Protein AF-A0A813IKK3-F1 (afdb_monomer_lite)

Radius of gyration: 40.24 Å; chains: 1; bounding box: 94×86×108 Å

Foldseek 3Di:
DDDDDDDDDDDDDDDDDDDDDDDDDDDDDDDDDDDDDDDDDDDVVVVVVVVVVVVVVVVVVVVVVVLVCVVPPPCPVVVVVCVVVVVPDDPPPPPDRCPCVVVLVVVLVVLVVLLVVLVVCVPCVPPPPDPPVSVPPDPVVVVVSVVVNVVSVVVNVVSVVVVVVVVVVVVVVVVVVVVVVVVVVVVVVVVVVVVVVVVVVVVVVVVVVVVVVVVVVCCVVVVPPCPDPPPPPQDVVNVVVVVVVCCVVPVVVVVVVVVVVVVVVVVVVVVVVVVCPDDDDDDDDDDDPDDCDPVNLVVQLVVLQVVLVVDPDVVSSVVSNVVSVCSVVVD

Structure (mmCIF, N/CA/C/O backbone):
data_AF-A0A813IKK3-F1
#
_entry.id   AF-A0A813IKK3-F1
#
loop_
_atom_site.group_PDB
_atom_site.id
_atom_site.type_symbol
_atom_site.label_atom_id
_atom_site.label_alt_id
_atom_site.label_comp_id
_atom_site.label_asym_id
_atom_site.label_entity_id
_atom_site.label_seq_id
_atom_site.pdbx_PDB_ins_code
_atom_site.Cartn_x
_atom_site.Cartn_y
_atom_site.Cartn_z
_atom_site.occupancy
_atom_site.B_iso_or_equiv
_atom_site.auth_seq_id
_atom_site.auth_comp_id
_atom_site.auth_asym_id
_atom_site.auth_atom_id
_atom_site.pdbx_PDB_model_num
ATOM 1 N N . PRO A 1 1 ? 43.010 -41.503 -35.201 1.00 47.12 1 PRO A N 1
ATOM 2 C CA . PRO A 1 1 ? 43.475 -41.445 -33.790 1.00 47.12 1 PRO A CA 1
ATOM 3 C C . PRO A 1 1 ? 43.172 -40.064 -33.168 1.00 47.12 1 PRO A C 1
ATOM 5 O O . PRO A 1 1 ? 43.810 -39.102 -33.561 1.00 47.12 1 PRO A O 1
ATOM 8 N N . ALA A 1 2 ? 42.193 -39.819 -32.293 1.00 44.66 2 ALA A N 1
ATOM 9 C CA . ALA A 1 2 ? 41.196 -40.601 -31.555 1.00 44.66 2 ALA A CA 1
ATOM 10 C C . ALA A 1 2 ? 39.936 -39.695 -31.398 1.00 44.66 2 ALA A C 1
ATOM 12 O O . ALA A 1 2 ? 40.086 -38.493 -31.216 1.00 44.66 2 ALA A O 1
ATOM 13 N N . LYS A 1 3 ? 38.734 -40.172 -31.772 1.00 47.41 3 LYS A N 1
ATOM 14 C CA . LYS A 1 3 ? 37.574 -40.522 -30.901 1.00 47.41 3 LYS A CA 1
ATOM 15 C C . LYS A 1 3 ? 37.150 -39.399 -29.928 1.00 47.41 3 LYS A C 1
ATOM 17 O O . LYS A 1 3 ? 37.892 -39.110 -29.006 1.00 47.41 3 LYS A O 1
ATOM 22 N N . ALA A 1 4 ? 36.051 -38.663 -30.127 1.00 51.09 4 ALA A N 1
ATOM 23 C CA . ALA A 1 4 ? 34.619 -39.029 -30.191 1.00 51.09 4 ALA A CA 1
ATOM 24 C C . ALA A 1 4 ? 33.998 -39.466 -28.844 1.00 51.09 4 ALA A C 1
ATOM 26 O O . ALA A 1 4 ? 34.197 -40.598 -28.417 1.00 51.09 4 ALA A O 1
ATOM 27 N N . ALA A 1 5 ? 33.191 -38.572 -28.258 1.00 50.00 5 ALA A N 1
ATOM 28 C CA . ALA A 1 5 ? 32.002 -38.807 -27.423 1.00 50.00 5 ALA A CA 1
ATOM 29 C C . ALA A 1 5 ? 31.292 -37.435 -27.290 1.00 50.00 5 ALA A C 1
ATOM 31 O O . ALA A 1 5 ? 31.966 -36.445 -27.043 1.00 50.00 5 ALA A O 1
ATOM 32 N N . GLY A 1 6 ? 29.997 -37.218 -27.512 1.00 43.94 6 GLY A N 1
ATOM 33 C CA . GLY A 1 6 ? 28.871 -38.131 -27.645 1.00 43.94 6 GLY A CA 1
ATOM 34 C C . GLY A 1 6 ? 27.871 -37.895 -26.509 1.00 43.94 6 GLY A C 1
ATOM 35 O O . GLY A 1 6 ? 28.093 -38.395 -25.417 1.00 43.94 6 GLY A O 1
ATOM 36 N N . GLY A 1 7 ? 26.758 -37.209 -26.801 1.00 40.03 7 GLY A N 1
ATOM 37 C CA . GLY A 1 7 ? 25.457 -37.502 -26.181 1.00 40.03 7 GLY A CA 1
ATOM 38 C C . GLY A 1 7 ? 24.893 -36.521 -25.144 1.00 40.03 7 GLY A C 1
ATOM 39 O O . GLY A 1 7 ? 25.397 -36.436 -24.033 1.00 40.03 7 GLY A O 1
ATOM 40 N N . ALA A 1 8 ? 23.782 -35.871 -25.526 1.00 44.25 8 ALA A N 1
ATOM 41 C CA . ALA A 1 8 ? 22.509 -35.672 -24.797 1.00 44.25 8 ALA A CA 1
ATOM 42 C C . ALA A 1 8 ? 21.920 -34.307 -25.230 1.00 44.25 8 ALA A C 1
ATOM 44 O O . ALA A 1 8 ? 22.500 -33.270 -24.954 1.00 44.25 8 ALA A O 1
ATOM 45 N N . GLY A 1 9 ? 20.831 -34.186 -25.993 1.00 44.66 9 GLY A N 1
ATOM 46 C CA . GLY A 1 9 ? 19.643 -35.035 -26.045 1.00 44.66 9 GLY A CA 1
ATOM 47 C C . GLY A 1 9 ? 18.566 -34.525 -25.081 1.00 44.66 9 GLY A C 1
ATOM 48 O O . GLY A 1 9 ? 18.107 -35.289 -24.245 1.00 44.66 9 GLY A O 1
ATOM 49 N N . GLY A 1 10 ? 18.202 -33.239 -25.157 1.00 39.72 10 GLY A N 1
ATOM 50 C CA . GLY A 1 10 ? 17.133 -32.630 -24.356 1.00 39.72 10 GLY A CA 1
ATOM 51 C C . GLY A 1 10 ? 16.020 -32.099 -25.251 1.00 39.72 10 GLY A C 1
ATOM 52 O O . GLY A 1 10 ? 16.073 -30.961 -25.708 1.00 39.72 10 GLY A O 1
ATOM 53 N N . GLY A 1 11 ? 15.043 -32.955 -25.543 1.00 40.72 11 GLY A N 1
ATOM 54 C CA . GLY A 1 11 ? 13.821 -32.590 -26.244 1.00 40.72 11 GLY A CA 1
ATOM 55 C C . GLY A 1 11 ? 12.754 -32.026 -25.304 1.00 40.72 11 GLY A C 1
ATOM 56 O O . GLY A 1 11 ? 12.675 -32.396 -24.138 1.00 40.72 11 GLY A O 1
ATOM 57 N N . GLY A 1 12 ? 11.879 -31.197 -25.875 1.00 40.09 12 GLY A N 1
ATOM 58 C CA . GLY A 1 12 ? 10.502 -31.043 -25.414 1.00 40.09 12 GLY A CA 1
ATOM 59 C C . GLY A 1 12 ? 10.228 -29.885 -24.457 1.00 40.09 12 GLY A C 1
ATOM 60 O O . GLY A 1 12 ? 10.367 -30.019 -23.248 1.00 40.09 12 GLY A O 1
ATOM 61 N N . ARG A 1 13 ? 9.649 -28.805 -24.993 1.00 40.44 13 ARG A N 1
ATOM 62 C CA . ARG A 1 13 ? 8.226 -28.474 -24.773 1.00 40.44 13 ARG A CA 1
ATOM 63 C C . ARG A 1 13 ? 7.875 -27.167 -25.483 1.00 40.44 13 ARG A C 1
ATOM 65 O O . ARG A 1 13 ? 8.151 -26.078 -24.995 1.00 40.44 13 ARG A O 1
ATOM 72 N N . ALA A 1 14 ? 7.217 -27.300 -26.631 1.00 42.25 14 ALA A N 1
ATOM 73 C CA . ALA A 1 14 ? 6.389 -26.242 -27.185 1.00 42.25 14 ALA A CA 1
ATOM 74 C C . ALA A 1 14 ? 5.216 -26.006 -26.220 1.00 42.25 14 ALA A C 1
ATOM 76 O O . ALA A 1 14 ? 4.400 -26.902 -25.999 1.00 42.25 14 ALA A O 1
ATOM 77 N N . ARG A 1 15 ? 5.160 -24.823 -25.604 1.00 41.41 15 ARG A N 1
ATOM 78 C CA . ARG A 1 15 ? 3.978 -24.350 -24.882 1.00 41.41 15 ARG A CA 1
ATOM 79 C C . ARG A 1 15 ? 3.152 -23.542 -25.877 1.00 41.41 15 ARG A C 1
ATOM 81 O O . ARG A 1 15 ? 3.554 -22.454 -26.277 1.00 41.41 15 ARG A O 1
ATOM 88 N N . ALA A 1 16 ? 2.042 -24.129 -26.313 1.00 39.91 16 ALA A N 1
ATOM 89 C CA . ALA A 1 16 ? 1.007 -23.438 -27.058 1.00 39.91 16 ALA A CA 1
ATOM 90 C C . ALA A 1 16 ? 0.444 -22.305 -26.187 1.00 39.91 16 ALA A C 1
ATOM 92 O O . ALA A 1 16 ? 0.020 -22.539 -25.056 1.00 39.91 16 ALA A O 1
ATOM 93 N N . LEU A 1 17 ? 0.495 -21.082 -26.709 1.00 41.69 17 LEU A N 1
ATOM 94 C CA . LEU A 1 17 ? -0.220 -19.930 -26.180 1.00 41.69 17 LEU A CA 1
ATOM 95 C C . LEU A 1 17 ? -1.641 -20.000 -26.740 1.00 41.69 17 LEU A C 1
ATOM 97 O O . LEU A 1 17 ? -1.866 -19.661 -27.899 1.00 41.69 17 LEU A O 1
ATOM 101 N N . THR A 1 18 ? -2.582 -20.493 -25.941 1.00 49.06 18 THR A N 1
ATOM 102 C CA . THR A 1 18 ? -4.007 -20.288 -26.192 1.00 49.06 18 THR A CA 1
ATOM 103 C C . THR A 1 18 ? -4.398 -18.940 -25.607 1.00 49.06 18 THR A C 1
ATOM 105 O O . THR A 1 18 ? -4.274 -18.690 -24.410 1.00 49.06 18 THR A O 1
ATOM 108 N N . SER A 1 19 ? -4.801 -18.058 -26.509 1.00 45.03 19 SER A N 1
ATOM 109 C CA . SER A 1 19 ? -5.524 -16.824 -26.259 1.00 45.03 19 SER A CA 1
ATOM 110 C C . SER A 1 19 ? -6.906 -17.146 -25.692 1.00 45.03 19 SER A C 1
ATOM 112 O O . SER A 1 19 ? -7.730 -17.675 -26.433 1.00 45.03 19 SER A O 1
ATOM 114 N N . ASP A 1 20 ? -7.164 -16.791 -24.435 1.00 39.38 20 ASP A N 1
ATOM 115 C CA . ASP A 1 20 ? -8.528 -16.718 -23.914 1.00 39.38 20 ASP A CA 1
ATOM 116 C C . ASP A 1 20 ? -8.900 -15.257 -23.656 1.00 39.38 20 ASP A C 1
ATOM 118 O O . ASP A 1 20 ? -8.417 -14.578 -22.749 1.00 39.38 20 ASP A O 1
ATOM 122 N N . THR A 1 21 ? -9.754 -14.794 -24.561 1.00 43.47 21 THR A N 1
ATOM 123 C CA . THR A 1 21 ? -10.667 -13.662 -24.470 1.00 43.47 21 THR A CA 1
ATOM 124 C C . THR A 1 21 ? -11.488 -13.736 -23.185 1.00 43.47 21 THR A C 1
ATOM 126 O O . THR A 1 21 ? -12.246 -14.686 -22.997 1.00 43.47 21 THR A O 1
ATOM 129 N N . PHE A 1 22 ? -11.378 -12.727 -22.319 1.00 40.81 22 PHE A N 1
ATOM 130 C CA . PHE A 1 22 ? -12.318 -12.550 -21.216 1.00 40.81 22 PHE A CA 1
ATOM 131 C C . PHE A 1 22 ? -13.429 -11.609 -21.670 1.00 40.81 22 PHE A C 1
ATOM 133 O O . PHE A 1 22 ? -13.232 -10.399 -21.799 1.00 40.81 22 PHE A O 1
ATOM 140 N N . ASP A 1 23 ? -14.571 -12.217 -21.973 1.00 38.56 23 ASP A N 1
ATOM 141 C CA . ASP A 1 23 ? -15.792 -11.539 -22.369 1.00 38.56 23 ASP A CA 1
ATOM 142 C C . ASP A 1 23 ? -16.495 -10.900 -21.170 1.00 38.56 23 ASP A C 1
ATOM 144 O O . ASP A 1 23 ? -16.561 -11.430 -20.058 1.00 38.56 23 ASP A O 1
ATOM 148 N N . SER A 1 24 ? -17.034 -9.725 -21.460 1.00 43.25 24 SER A N 1
ATOM 149 C CA . SER A 1 24 ? -17.835 -8.872 -20.601 1.00 43.25 24 SER A CA 1
ATOM 150 C C . SER A 1 24 ? -19.242 -9.450 -20.444 1.00 43.25 24 SER A C 1
ATOM 152 O O . SER A 1 24 ? -19.951 -9.638 -21.430 1.00 43.25 24 SER A O 1
ATOM 154 N N . ALA A 1 25 ? -19.687 -9.678 -19.208 1.00 40.59 25 ALA A N 1
ATOM 155 C CA . ALA A 1 25 ? -21.093 -9.940 -18.916 1.00 40.59 25 ALA A CA 1
ATOM 156 C C . ALA A 1 25 ? -21.524 -9.162 -17.669 1.00 40.59 25 ALA A C 1
ATOM 158 O O . ALA A 1 25 ? -21.430 -9.623 -16.532 1.00 40.59 25 ALA A O 1
ATOM 159 N N . ALA A 1 26 ? -22.016 -7.949 -17.916 1.00 43.94 26 ALA A N 1
ATOM 160 C CA . ALA A 1 26 ? -22.856 -7.215 -16.989 1.00 43.94 26 ALA A CA 1
ATOM 161 C C . ALA A 1 26 ? -24.184 -7.969 -16.824 1.00 43.94 26 ALA A C 1
ATOM 163 O O . ALA A 1 26 ? -24.929 -8.133 -17.789 1.00 43.94 26 ALA A O 1
ATOM 164 N N . SER A 1 27 ? -24.494 -8.402 -15.603 1.00 38.72 27 SER A N 1
ATOM 165 C CA . SER A 1 27 ? -25.805 -8.954 -15.267 1.00 38.72 27 SER A CA 1
ATOM 166 C C . SER A 1 27 ? -26.424 -8.114 -14.156 1.00 38.72 27 SER A C 1
ATOM 168 O O . SER A 1 27 ? -26.070 -8.217 -12.983 1.00 38.72 27 SER A O 1
ATOM 170 N N . SER A 1 28 ? -27.314 -7.213 -14.575 1.00 40.09 28 SER A N 1
ATOM 171 C CA . SER A 1 28 ? -28.212 -6.462 -13.702 1.00 40.09 28 SER A CA 1
ATOM 172 C C . SER A 1 28 ? -29.324 -7.389 -13.224 1.00 40.09 28 SER A C 1
ATOM 174 O O . SER A 1 28 ? -30.125 -7.853 -14.031 1.00 40.09 28 SER A O 1
ATOM 176 N N . ALA A 1 29 ? -29.401 -7.622 -11.916 1.00 39.94 29 ALA A N 1
ATOM 177 C CA . ALA A 1 29 ? -30.558 -8.236 -11.278 1.00 39.94 29 ALA A CA 1
ATOM 178 C C . ALA A 1 29 ? -31.293 -7.173 -10.451 1.00 39.94 29 ALA A C 1
ATOM 180 O O . ALA A 1 29 ? -30.897 -6.824 -9.340 1.00 39.94 29 ALA A O 1
ATOM 181 N N . THR A 1 30 ? -32.369 -6.643 -11.024 1.00 39.19 30 THR A N 1
ATOM 182 C CA . THR A 1 30 ? -33.394 -5.853 -10.343 1.00 39.19 30 THR A CA 1
ATOM 183 C C . THR A 1 30 ? -34.284 -6.791 -9.530 1.00 39.19 30 THR A C 1
ATOM 185 O O . THR A 1 30 ? -35.144 -7.483 -10.071 1.00 39.19 30 THR A O 1
ATOM 188 N N . VAL A 1 31 ? -34.093 -6.823 -8.211 1.00 41.62 31 VAL A N 1
ATOM 189 C CA . VAL A 1 31 ? -35.014 -7.510 -7.296 1.00 41.62 31 VAL A CA 1
ATOM 190 C C . VAL A 1 31 ? -36.103 -6.527 -6.872 1.00 41.62 31 VAL A C 1
ATOM 192 O O . VAL A 1 31 ? -35.877 -5.603 -6.095 1.00 41.62 31 VAL A O 1
ATOM 195 N N . SER A 1 32 ? -37.289 -6.736 -7.439 1.00 40.31 32 SER A N 1
ATOM 196 C CA . SER A 1 32 ? -38.550 -6.118 -7.039 1.00 40.31 32 SER A CA 1
ATOM 197 C C . SER A 1 32 ? -39.090 -6.836 -5.800 1.00 40.31 32 SER A C 1
ATOM 199 O O . SER A 1 32 ? -39.363 -8.033 -5.855 1.00 40.31 32 SER A O 1
ATOM 201 N N . CYS A 1 33 ? -39.249 -6.115 -4.689 1.00 35.00 33 CYS A N 1
ATOM 202 C CA . CYS A 1 33 ? -39.941 -6.606 -3.498 1.00 35.00 33 CYS A CA 1
ATOM 203 C C . CYS A 1 33 ? -41.197 -5.764 -3.273 1.00 35.00 33 CYS A C 1
ATOM 205 O O . CYS A 1 33 ? -41.125 -4.586 -2.923 1.00 35.00 33 CYS A O 1
ATOM 207 N N . GLY A 1 34 ? -42.347 -6.393 -3.517 1.00 33.72 34 GLY A N 1
ATOM 208 C CA . GLY A 1 34 ? -43.673 -5.825 -3.333 1.00 33.72 34 GLY A CA 1
ATOM 209 C C . GLY A 1 34 ? -44.013 -5.556 -1.867 1.00 33.72 34 GLY A C 1
ATOM 210 O O . GLY A 1 34 ? -43.722 -6.348 -0.971 1.00 33.72 34 GLY A O 1
ATOM 211 N N . LEU A 1 35 ? -44.675 -4.421 -1.655 1.00 39.22 35 LEU A N 1
ATOM 212 C CA . LEU A 1 35 ? -45.278 -3.990 -0.400 1.00 39.22 35 LEU A CA 1
ATOM 213 C C . LEU A 1 35 ? -46.614 -4.717 -0.191 1.00 39.22 35 LEU A C 1
ATOM 215 O O . LEU A 1 35 ? -47.621 -4.354 -0.793 1.00 39.22 35 LEU A O 1
ATOM 219 N N . GLY A 1 36 ? -46.630 -5.721 0.685 1.00 34.50 36 GLY A N 1
ATOM 220 C CA . GLY A 1 36 ? -47.852 -6.324 1.222 1.00 34.50 36 GLY A CA 1
ATOM 221 C C . GLY A 1 36 ? -48.062 -5.896 2.672 1.00 34.50 36 GLY A C 1
ATOM 222 O O . GLY A 1 36 ? -47.334 -6.335 3.556 1.00 34.50 36 GLY A O 1
ATOM 223 N N . HIS A 1 37 ? -49.041 -5.020 2.908 1.00 39.53 37 HIS A N 1
ATOM 224 C CA . HIS A 1 37 ? -49.479 -4.588 4.236 1.00 39.53 37 HIS A CA 1
ATOM 225 C C . HIS A 1 37 ? -50.271 -5.702 4.937 1.00 39.53 37 HIS A C 1
ATOM 227 O O . HIS A 1 37 ? -51.344 -6.083 4.477 1.00 39.53 37 HIS A O 1
ATOM 233 N N . GLY A 1 38 ? -49.773 -6.167 6.082 1.00 35.09 38 GLY A N 1
ATOM 234 C CA . GLY A 1 38 ? -50.493 -7.022 7.024 1.00 35.09 38 GLY A CA 1
ATOM 235 C C . GLY A 1 38 ? -50.158 -6.587 8.445 1.00 35.09 38 GLY A C 1
ATOM 236 O O . GLY A 1 38 ? -49.124 -6.961 8.989 1.00 35.09 38 GLY A O 1
ATOM 237 N N . ALA A 1 39 ? -50.999 -5.722 9.008 1.00 49.06 39 ALA A N 1
ATOM 238 C CA . ALA A 1 39 ? -50.844 -5.168 10.342 1.00 49.06 39 ALA A CA 1
ATOM 239 C C . ALA A 1 39 ? -51.302 -6.172 11.410 1.00 49.06 39 ALA A C 1
ATOM 241 O O . ALA A 1 39 ? -52.496 -6.382 11.599 1.00 49.06 39 ALA A O 1
ATOM 242 N N . THR A 1 40 ? -50.343 -6.723 12.151 1.00 42.75 40 THR A N 1
ATOM 243 C CA . THR A 1 40 ? -50.553 -7.314 13.479 1.00 42.75 40 THR A CA 1
ATOM 244 C C . THR A 1 40 ? -49.324 -7.018 14.340 1.00 42.75 40 THR A C 1
ATOM 246 O O . THR A 1 40 ? -48.261 -7.593 14.135 1.00 42.75 40 THR A O 1
ATOM 249 N N . GLN A 1 41 ? -49.473 -6.101 15.296 1.00 47.75 41 GLN A N 1
ATOM 250 C CA . GLN A 1 41 ? -48.644 -5.991 16.504 1.00 47.75 41 GLN A CA 1
ATOM 251 C C . GLN A 1 41 ? -49.541 -6.382 17.688 1.00 47.75 41 GLN A C 1
ATOM 253 O O . GLN A 1 41 ? -50.720 -6.016 17.656 1.00 47.75 41 GLN A O 1
ATOM 258 N N . PRO A 1 42 ? -49.042 -7.124 18.702 1.00 51.31 42 PRO A N 1
ATOM 259 C CA . PRO A 1 42 ? -47.946 -6.635 19.551 1.00 51.31 42 PRO A CA 1
ATOM 260 C C . PRO A 1 42 ? -46.967 -7.714 20.087 1.00 51.31 42 PRO A C 1
ATOM 262 O O . PRO A 1 42 ? -47.350 -8.575 20.873 1.00 51.31 42 PRO A O 1
ATOM 265 N N . SER A 1 43 ? -45.669 -7.604 19.767 1.00 49.53 43 SER A N 1
ATOM 266 C CA . SER A 1 43 ? -44.567 -8.274 20.508 1.00 49.53 43 SER A CA 1
ATOM 267 C C . SER A 1 43 ? -43.204 -7.564 20.384 1.00 49.53 43 SER A C 1
ATOM 269 O O . SER A 1 43 ? -42.149 -8.168 20.582 1.00 49.53 43 SER A O 1
ATOM 271 N N . SER A 1 44 ? -43.195 -6.255 20.100 1.00 57.94 44 SER A N 1
ATOM 272 C CA . SER A 1 44 ? -41.994 -5.536 19.632 1.00 57.94 44 SER A CA 1
ATOM 273 C C . SER A 1 44 ? -40.797 -5.532 20.596 1.00 57.94 44 SER A C 1
ATOM 275 O O . SER A 1 44 ? -39.660 -5.434 20.146 1.00 57.94 44 SER A O 1
ATOM 277 N N . ALA A 1 45 ? -41.005 -5.680 21.907 1.00 52.19 45 ALA A N 1
ATOM 278 C CA . ALA A 1 45 ? -39.908 -5.660 22.877 1.00 52.19 45 ALA A CA 1
ATOM 279 C C . ALA A 1 45 ? -39.138 -6.992 22.959 1.00 52.19 45 ALA A C 1
ATOM 281 O O . ALA A 1 45 ? -37.932 -6.996 23.217 1.00 52.19 45 ALA A O 1
ATOM 282 N N . VAL A 1 46 ? -39.814 -8.123 22.739 1.00 57.06 46 VAL A N 1
ATOM 283 C CA . VAL A 1 46 ? -39.177 -9.452 22.759 1.00 57.06 46 VAL A CA 1
ATOM 284 C C . VAL A 1 46 ? -38.440 -9.693 21.444 1.00 57.06 46 VAL A C 1
ATOM 286 O O . VAL A 1 46 ? -37.312 -10.189 21.451 1.00 57.06 46 VAL A O 1
ATOM 289 N N . ASP A 1 47 ? -39.020 -9.239 20.334 1.00 60.31 47 ASP A N 1
ATOM 290 C CA . ASP A 1 47 ? -38.404 -9.346 19.011 1.00 60.31 47 ASP A CA 1
ATOM 291 C C . ASP A 1 47 ? -37.195 -8.415 18.854 1.00 60.31 47 ASP A C 1
ATOM 293 O O . ASP A 1 47 ? -36.196 -8.808 18.254 1.00 60.31 47 ASP A O 1
ATOM 297 N N . ALA A 1 48 ? -37.213 -7.229 19.477 1.00 65.56 48 ALA A N 1
ATOM 298 C CA . ALA A 1 48 ? -36.050 -6.339 19.512 1.00 65.56 48 ALA A CA 1
ATOM 299 C C . ALA A 1 48 ? -34.860 -6.961 20.265 1.00 65.56 48 ALA A C 1
ATOM 301 O O . ALA A 1 48 ? -33.726 -6.907 19.787 1.00 65.56 48 ALA A O 1
ATOM 302 N N . LYS A 1 49 ? -35.109 -7.613 21.411 1.00 69.19 49 LYS A N 1
ATOM 303 C CA . LYS A 1 49 ? -34.063 -8.327 22.167 1.00 69.19 49 LYS A CA 1
ATOM 304 C C . LYS 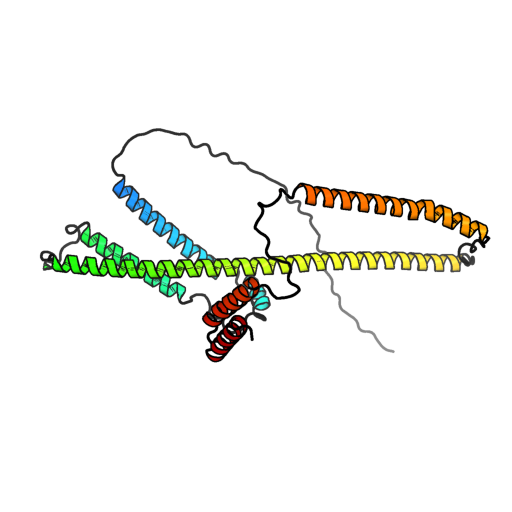A 1 49 ? -33.520 -9.526 21.388 1.00 69.19 49 LYS A C 1
ATOM 306 O O . LYS A 1 49 ? -32.310 -9.738 21.363 1.00 69.19 49 LYS A O 1
ATOM 311 N N . ARG A 1 50 ? -34.393 -10.284 20.716 1.00 72.19 50 ARG A N 1
ATOM 312 C CA . ARG A 1 50 ? -33.991 -11.410 19.860 1.00 72.19 50 ARG A CA 1
ATOM 313 C C . ARG A 1 50 ? -33.133 -10.933 18.681 1.00 72.19 50 ARG A C 1
ATOM 315 O O . ARG A 1 50 ? -32.069 -11.499 18.449 1.00 72.19 50 ARG A O 1
ATOM 322 N N . GLY A 1 51 ? -33.522 -9.837 18.028 1.00 75.25 51 GLY A N 1
ATOM 323 C CA . GLY A 1 51 ? -32.744 -9.219 16.952 1.00 75.25 51 GLY A CA 1
ATOM 324 C C . GLY A 1 51 ? -31.374 -8.706 17.409 1.00 75.25 51 GLY A C 1
ATOM 325 O O . GLY A 1 51 ? -30.389 -8.847 16.686 1.00 75.25 51 GLY A O 1
ATOM 326 N N . GLN A 1 52 ? -31.275 -8.177 18.632 1.00 68.62 52 GLN A N 1
ATOM 327 C CA . GLN A 1 52 ? -30.001 -7.731 19.200 1.00 68.62 52 GLN A CA 1
ATOM 328 C C . GLN A 1 52 ? -29.044 -8.900 19.479 1.00 68.62 52 GLN A C 1
ATOM 330 O O . GLN A 1 52 ? -27.865 -8.814 19.137 1.00 68.62 52 GLN A O 1
ATOM 335 N N . VAL A 1 53 ? -29.543 -10.006 20.039 1.00 75.50 53 VAL A N 1
ATOM 336 C CA . VAL A 1 53 ? -28.742 -11.222 20.273 1.00 75.50 53 VAL A CA 1
ATOM 337 C C . VAL A 1 53 ? -28.305 -11.859 18.949 1.00 75.50 53 VAL A C 1
ATOM 339 O O . VAL A 1 53 ? -27.157 -12.277 18.803 1.00 75.50 53 VAL A O 1
ATOM 342 N N . GLU A 1 54 ? -29.184 -11.894 17.947 1.00 73.06 54 GLU A N 1
ATOM 343 C CA . GLU A 1 54 ? -28.850 -12.381 16.603 1.00 73.06 54 GLU A CA 1
ATOM 344 C C . GLU A 1 54 ? -27.792 -11.511 15.915 1.00 73.06 54 GLU A C 1
ATOM 346 O O . GLU A 1 54 ? -26.875 -12.039 15.280 1.00 73.06 54 GLU A O 1
ATOM 351 N N . TRP A 1 55 ? -27.870 -10.188 16.075 1.00 78.56 55 TRP A N 1
ATOM 352 C CA . TRP A 1 55 ? -26.863 -9.265 15.561 1.00 78.56 55 TRP A CA 1
ATOM 353 C C . TRP A 1 55 ? -25.508 -9.460 16.250 1.00 78.56 55 TRP A C 1
ATOM 355 O O . TRP A 1 55 ? -24.497 -9.591 15.562 1.00 78.56 55 TRP A O 1
ATOM 365 N N . GLN A 1 56 ? -25.481 -9.577 17.582 1.00 73.75 56 GLN A N 1
ATOM 366 C CA . GLN A 1 56 ? -24.252 -9.858 18.336 1.00 73.75 56 GLN A CA 1
ATOM 367 C C . GLN A 1 56 ? -23.606 -11.176 17.888 1.00 73.75 56 GLN A C 1
ATOM 369 O O . GLN A 1 56 ? -22.411 -11.214 17.595 1.00 73.75 56 GLN A O 1
ATOM 374 N N . ASN A 1 57 ? -24.399 -12.239 17.728 1.00 73.75 57 ASN A N 1
ATOM 375 C CA . ASN A 1 57 ? -23.911 -13.525 17.227 1.00 73.75 57 ASN A CA 1
ATOM 376 C C . ASN A 1 57 ? -23.408 -13.441 15.778 1.00 73.75 57 ASN A C 1
ATOM 378 O O . ASN A 1 57 ? -22.416 -14.087 15.436 1.00 73.75 57 ASN A O 1
ATOM 382 N N . ARG A 1 58 ? -24.038 -12.628 14.919 1.00 69.06 58 ARG A N 1
ATOM 383 C CA . ARG A 1 58 ? -23.545 -12.352 13.556 1.00 69.06 58 ARG A CA 1
ATOM 384 C C . ARG A 1 58 ? -22.200 -11.637 13.557 1.00 69.06 58 ARG A C 1
ATOM 386 O O . ARG A 1 58 ? -21.330 -12.006 12.777 1.00 69.06 58 ARG A O 1
ATOM 393 N N . VAL A 1 59 ? -22.011 -10.651 14.429 1.00 65.56 59 VAL A N 1
ATOM 394 C CA . VAL A 1 59 ? -20.735 -9.932 14.546 1.00 65.56 59 VAL A CA 1
ATOM 395 C C . VAL A 1 59 ? -19.638 -10.874 15.043 1.00 65.56 59 VAL A C 1
ATOM 397 O O . VAL A 1 59 ? -18.583 -10.956 14.420 1.00 65.56 59 VAL A O 1
ATOM 400 N N . LEU A 1 60 ? -19.905 -11.657 16.092 1.00 72.88 60 LEU A N 1
ATOM 401 C CA . LEU A 1 60 ? -18.941 -12.624 16.631 1.00 72.88 60 LEU A CA 1
ATOM 402 C C . LEU A 1 60 ? -18.582 -13.721 15.619 1.00 72.88 60 LEU A C 1
ATOM 404 O O . LEU A 1 60 ? -17.412 -14.062 15.461 1.00 72.88 60 LEU A O 1
ATOM 408 N N . SER A 1 61 ? -19.563 -14.243 14.879 1.00 74.25 61 SER A N 1
ATOM 409 C CA . SER A 1 61 ? -19.308 -15.231 13.822 1.00 74.25 61 SER A CA 1
ATOM 410 C C . SER A 1 61 ? -18.557 -14.639 12.626 1.00 74.25 61 SER A C 1
ATOM 412 O O . SER A 1 61 ? -17.719 -15.327 12.045 1.00 74.25 61 SER A O 1
ATOM 414 N N . HIS A 1 62 ? -18.783 -13.367 12.285 1.00 61.97 62 HIS A N 1
ATOM 415 C CA . HIS A 1 62 ? -18.008 -12.669 11.259 1.00 61.97 62 HIS A CA 1
ATOM 416 C C . HIS A 1 62 ? -16.554 -12.436 11.698 1.00 61.97 62 HIS A C 1
ATOM 418 O O . HIS A 1 62 ? -15.638 -12.647 10.907 1.00 61.97 62 HIS A O 1
ATOM 424 N N . LEU A 1 63 ? -16.326 -12.057 12.960 1.00 60.91 63 LEU A N 1
ATOM 425 C CA . LEU A 1 63 ? -14.983 -11.919 13.532 1.00 60.91 63 LEU A CA 1
ATOM 426 C C . LEU A 1 63 ? -14.246 -13.263 13.566 1.00 60.91 63 LEU A C 1
ATOM 428 O O . LEU A 1 63 ? -13.088 -13.326 13.160 1.00 60.91 63 LEU A O 1
ATOM 432 N N . ARG A 1 64 ? -14.932 -14.349 13.951 1.00 75.94 64 ARG A N 1
ATOM 433 C CA . ARG A 1 64 ? -14.372 -15.708 13.913 1.00 75.94 64 ARG A CA 1
ATOM 434 C C . ARG A 1 64 ? -14.041 -16.149 12.483 1.00 75.94 64 ARG A C 1
ATOM 436 O O . ARG A 1 64 ? -12.954 -16.655 12.252 1.00 75.94 64 ARG A O 1
ATOM 443 N N . ARG A 1 65 ? -14.905 -15.864 11.498 1.00 65.38 65 ARG A N 1
ATOM 444 C CA . ARG A 1 65 ? -14.624 -16.149 10.076 1.00 65.38 65 ARG A CA 1
ATOM 445 C C . ARG A 1 65 ? -13.417 -15.393 9.535 1.00 65.38 65 ARG A C 1
ATOM 447 O O . ARG A 1 65 ? -12.612 -16.001 8.845 1.00 65.38 65 ARG A O 1
ATOM 454 N N . LEU A 1 66 ? -13.298 -14.095 9.827 1.00 57.84 66 LEU A N 1
ATOM 455 C CA . LEU A 1 66 ? -12.140 -13.292 9.411 1.00 57.84 66 LEU A CA 1
ATOM 456 C C . LEU A 1 66 ? -10.834 -13.841 9.999 1.00 57.84 66 LEU A C 1
ATOM 458 O O . LEU A 1 66 ? -9.781 -13.755 9.365 1.00 57.84 66 LEU A O 1
ATOM 462 N N . TYR A 1 67 ? -10.921 -14.425 11.191 1.00 59.19 67 TYR A N 1
ATOM 463 C CA . TYR A 1 67 ? -9.812 -15.091 11.854 1.00 59.19 67 TYR A CA 1
ATOM 464 C C . TYR A 1 67 ? -9.481 -16.448 11.208 1.00 59.19 67 TYR A C 1
ATOM 466 O O . TYR A 1 67 ? -8.335 -16.669 10.830 1.00 59.19 67 TYR A O 1
ATOM 474 N N . ASP A 1 68 ? -10.476 -17.300 10.953 1.00 70.06 68 ASP A N 1
ATOM 475 C CA . ASP A 1 68 ? -10.274 -18.604 10.299 1.00 70.06 68 ASP A CA 1
ATOM 476 C C . ASP A 1 68 ? -9.724 -18.453 8.867 1.00 70.06 68 ASP A C 1
ATOM 478 O O . ASP A 1 68 ? -8.866 -19.220 8.430 1.00 70.06 68 ASP A O 1
ATOM 482 N N . THR A 1 69 ? -10.142 -17.414 8.131 1.00 58.50 69 THR A N 1
ATOM 483 C CA . THR A 1 69 ? -9.582 -17.108 6.801 1.00 58.50 69 THR A CA 1
ATOM 484 C C . THR A 1 69 ? -8.118 -16.667 6.837 1.00 58.50 69 THR A C 1
ATOM 486 O O . THR A 1 69 ? -7.447 -16.735 5.811 1.00 58.50 69 THR A O 1
ATOM 489 N N . ARG A 1 70 ? -7.611 -16.221 7.994 1.00 49.78 70 ARG A N 1
ATOM 490 C CA . ARG A 1 70 ? -6.203 -15.846 8.178 1.00 49.78 70 ARG A CA 1
ATOM 491 C C . ARG A 1 70 ? -5.313 -17.059 8.455 1.00 49.78 70 ARG A C 1
ATOM 493 O O . ARG A 1 70 ? -4.152 -17.026 8.068 1.00 49.78 70 ARG A O 1
ATOM 500 N N . GLU A 1 71 ? -5.842 -18.107 9.085 1.00 53.72 71 GLU A N 1
ATOM 501 C CA . GLU A 1 71 ? -5.104 -19.357 9.334 1.00 53.72 71 GLU A CA 1
ATOM 502 C C . GLU A 1 71 ? -5.216 -20.362 8.172 1.00 53.72 71 GLU A C 1
ATOM 504 O O . GLU A 1 71 ? -4.318 -21.174 7.984 1.00 53.72 71 GLU A O 1
ATOM 509 N N . GLY A 1 72 ? -6.274 -20.296 7.353 1.00 49.53 72 GLY A N 1
ATOM 510 C CA . GLY A 1 72 ? -6.514 -21.253 6.260 1.00 49.53 72 GLY A CA 1
ATOM 511 C C . GLY A 1 72 ? -6.091 -20.819 4.847 1.00 49.53 72 GLY A C 1
ATOM 51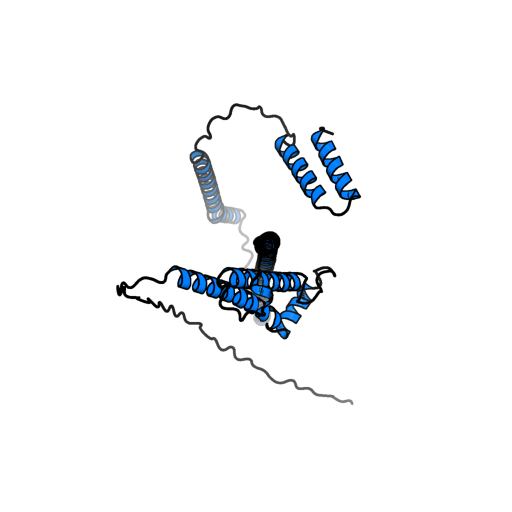2 O O . GLY A 1 72 ? -6.341 -21.555 3.894 1.00 49.53 72 GLY A O 1
ATOM 513 N N . GLY A 1 73 ? -5.520 -19.625 4.669 1.00 47.47 73 GLY A N 1
ATOM 514 C CA . GLY A 1 73 ? -5.177 -19.086 3.348 1.00 47.47 73 GLY A CA 1
ATOM 515 C C . GLY A 1 73 ? -3.821 -19.571 2.839 1.00 47.47 73 GLY A C 1
ATOM 516 O O . GLY A 1 73 ? -2.809 -18.988 3.213 1.00 47.47 73 GLY A O 1
ATOM 517 N N . ASP A 1 74 ? -3.820 -20.601 1.982 1.00 49.62 74 ASP A N 1
ATOM 518 C CA . ASP A 1 74 ? -2.698 -21.067 1.144 1.00 49.62 74 ASP A CA 1
ATOM 519 C C . ASP A 1 74 ? -1.305 -20.815 1.747 1.00 49.62 74 ASP A C 1
ATOM 521 O O . ASP A 1 74 ? -0.499 -20.026 1.241 1.00 49.62 74 ASP A O 1
ATOM 525 N N . GLU A 1 75 ? -1.011 -21.540 2.830 1.00 52.16 75 GLU A N 1
ATOM 526 C CA . GLU A 1 75 ? 0.291 -21.561 3.502 1.00 52.16 75 GLU A CA 1
ATOM 527 C C . GLU A 1 75 ? 1.445 -21.681 2.494 1.00 52.16 75 GLU A C 1
ATOM 529 O O . GLU A 1 75 ? 2.466 -21.023 2.640 1.00 52.16 75 GLU A O 1
ATOM 534 N N . ALA A 1 76 ? 1.288 -22.421 1.394 1.00 52.59 76 ALA A N 1
ATOM 535 C CA . ALA A 1 76 ? 2.348 -22.579 0.400 1.00 52.59 76 ALA A CA 1
ATOM 536 C C . ALA A 1 76 ? 2.702 -21.281 -0.359 1.00 52.59 76 ALA A C 1
ATOM 538 O O . ALA A 1 76 ? 3.883 -21.043 -0.613 1.00 52.59 76 ALA A O 1
ATOM 539 N N . ALA A 1 77 ? 1.720 -20.435 -0.697 1.00 52.72 77 ALA A N 1
ATOM 540 C CA . ALA A 1 77 ? 1.940 -19.185 -1.437 1.00 52.72 77 ALA A CA 1
ATOM 541 C C . ALA A 1 77 ? 2.207 -17.997 -0.498 1.00 52.72 77 ALA A C 1
ATOM 543 O O . ALA A 1 77 ? 3.048 -17.141 -0.786 1.00 52.72 77 ALA A O 1
ATOM 544 N N . ALA A 1 78 ? 1.544 -17.977 0.662 1.00 54.34 78 ALA A N 1
ATOM 545 C CA . ALA A 1 78 ? 1.769 -16.976 1.695 1.00 54.34 78 ALA A CA 1
ATOM 546 C C . ALA A 1 78 ? 3.159 -17.115 2.334 1.00 54.34 78 ALA A C 1
ATOM 548 O O . ALA A 1 78 ? 3.794 -16.099 2.596 1.00 54.34 78 ALA A O 1
ATOM 549 N N . THR A 1 79 ? 3.692 -18.333 2.506 1.00 55.34 79 THR A N 1
ATOM 550 C CA . THR A 1 79 ? 5.030 -18.533 3.098 1.00 55.34 79 THR A CA 1
ATOM 551 C C . THR A 1 79 ? 6.152 -18.086 2.158 1.00 55.34 79 THR A C 1
ATOM 553 O O . THR A 1 79 ? 7.156 -17.553 2.625 1.00 55.34 79 THR A O 1
ATOM 556 N N . THR A 1 80 ? 5.991 -18.216 0.832 1.00 54.38 80 THR A N 1
ATOM 557 C CA . THR A 1 80 ? 7.008 -17.732 -0.126 1.00 54.38 80 THR A CA 1
ATOM 558 C C . THR A 1 80 ? 7.049 -16.205 -0.193 1.00 54.38 80 THR A C 1
ATOM 560 O O . THR A 1 80 ? 8.129 -15.621 -0.268 1.00 54.38 80 THR A O 1
ATOM 563 N N . LEU A 1 81 ? 5.886 -15.549 -0.122 1.00 52.88 81 LEU A N 1
ATOM 564 C CA . LEU A 1 81 ? 5.781 -14.086 -0.090 1.00 52.88 81 LEU A CA 1
ATOM 565 C C . LEU A 1 81 ? 6.157 -13.509 1.282 1.00 52.88 81 LEU A C 1
ATOM 567 O O . LEU A 1 81 ? 6.789 -12.458 1.346 1.00 52.88 81 LEU A O 1
ATOM 571 N N . ALA A 1 82 ? 5.833 -14.216 2.368 1.00 52.69 82 ALA A N 1
ATOM 572 C CA . ALA A 1 82 ? 6.265 -13.869 3.714 1.00 52.69 82 ALA A CA 1
ATOM 573 C C . ALA A 1 82 ? 7.788 -13.941 3.815 1.00 52.69 82 ALA A C 1
ATOM 575 O O . ALA A 1 82 ? 8.374 -12.923 4.138 1.00 52.69 82 ALA A O 1
ATOM 576 N N . LEU A 1 83 ? 8.444 -15.043 3.419 1.00 55.56 83 LEU A N 1
ATOM 577 C CA . LEU A 1 83 ? 9.915 -15.161 3.414 1.00 55.56 83 LEU A CA 1
ATOM 578 C C . LEU A 1 83 ? 10.613 -14.040 2.626 1.00 55.56 83 LEU A C 1
ATOM 580 O O . LEU A 1 83 ? 11.644 -13.543 3.070 1.00 55.56 83 LEU A O 1
ATOM 584 N N . ALA A 1 84 ? 10.030 -13.594 1.509 1.00 53.91 84 ALA A N 1
ATOM 585 C CA . ALA A 1 84 ? 10.549 -12.465 0.732 1.00 53.91 84 ALA A CA 1
ATOM 586 C C . ALA A 1 84 ? 10.350 -11.091 1.415 1.00 53.91 84 ALA A C 1
ATOM 588 O O . ALA A 1 84 ? 11.040 -10.129 1.083 1.00 53.91 84 ALA A O 1
ATOM 589 N N . LEU A 1 85 ? 9.419 -10.983 2.368 1.00 50.25 85 LEU A N 1
ATOM 590 C CA . LEU A 1 85 ? 9.135 -9.770 3.143 1.00 50.25 85 LEU A CA 1
ATOM 591 C C . LEU A 1 85 ? 9.749 -9.799 4.560 1.00 50.25 85 LEU A C 1
ATOM 593 O O . LEU A 1 85 ? 9.964 -8.732 5.143 1.00 50.25 85 LEU A O 1
ATOM 597 N N . THR A 1 86 ? 10.088 -10.975 5.109 1.00 44.38 86 THR A N 1
ATOM 598 C CA . THR A 1 86 ? 10.673 -11.130 6.456 1.00 44.38 86 THR A CA 1
ATOM 599 C C . THR A 1 86 ? 12.135 -10.692 6.531 1.00 44.38 86 THR A C 1
ATOM 601 O O . THR A 1 86 ? 12.594 -10.345 7.612 1.00 44.38 86 THR A O 1
ATOM 604 N N . GLU A 1 87 ? 12.868 -10.603 5.415 1.00 47.03 87 GLU A N 1
ATOM 605 C CA . GLU A 1 87 ? 14.247 -10.076 5.434 1.00 47.03 87 GLU A CA 1
ATOM 606 C C . GLU A 1 87 ? 14.329 -8.578 5.784 1.00 47.03 87 GLU A C 1
ATOM 608 O O . GLU A 1 87 ? 15.417 -8.054 6.018 1.00 47.03 87 GLU A O 1
ATOM 613 N N . ARG A 1 88 ? 13.193 -7.867 5.865 1.00 46.56 88 ARG A N 1
ATOM 614 C CA . ARG A 1 88 ? 13.170 -6.425 6.155 1.00 46.56 88 ARG A CA 1
ATOM 615 C C . ARG A 1 88 ? 12.314 -6.013 7.351 1.00 46.56 88 ARG A C 1
ATOM 617 O O . ARG A 1 88 ? 12.275 -4.827 7.674 1.00 46.56 88 ARG A O 1
ATOM 624 N N . SER A 1 89 ? 11.657 -6.961 8.016 1.00 38.03 89 SER A N 1
ATOM 625 C CA . SER A 1 89 ? 10.906 -6.701 9.245 1.00 38.03 89 SER A CA 1
ATOM 626 C C . SER A 1 89 ? 11.680 -7.286 10.419 1.00 38.03 89 SER A C 1
ATOM 628 O O . SER A 1 89 ? 11.961 -8.480 10.446 1.00 38.03 89 SER A O 1
ATOM 630 N N . GLY A 1 90 ? 12.092 -6.424 11.349 1.00 44.16 90 GLY A N 1
ATOM 631 C CA . GLY A 1 90 ? 12.966 -6.789 12.460 1.00 44.16 90 GLY A CA 1
ATOM 632 C C . GLY A 1 90 ? 12.443 -7.958 13.316 1.00 44.16 90 GLY A C 1
ATOM 633 O O . GLY A 1 90 ? 11.248 -8.262 13.304 1.00 44.16 90 GLY A O 1
ATOM 634 N N . PRO A 1 91 ? 13.327 -8.589 14.109 1.00 47.16 91 PRO A N 1
ATOM 635 C CA . PRO A 1 91 ? 13.108 -9.871 14.795 1.00 47.16 91 PRO A CA 1
ATOM 636 C C . PRO A 1 91 ? 12.007 -9.908 15.879 1.00 47.16 91 PRO A C 1
ATOM 638 O O . PRO A 1 91 ? 11.887 -10.903 16.585 1.00 47.16 91 PRO A O 1
ATOM 641 N N . ASN A 1 92 ? 11.156 -8.885 15.997 1.00 48.38 92 ASN A N 1
ATOM 642 C CA . ASN A 1 92 ? 10.126 -8.796 17.039 1.00 48.38 92 ASN A CA 1
ATOM 643 C C . ASN A 1 92 ? 8.704 -9.169 16.572 1.00 48.38 92 ASN A C 1
ATOM 645 O O . ASN A 1 92 ? 7.771 -9.077 17.362 1.00 48.38 92 ASN A O 1
ATOM 649 N N . SER A 1 93 ? 8.505 -9.603 15.320 1.00 44.62 93 SER A N 1
ATOM 650 C CA . SER A 1 93 ? 7.165 -9.890 14.763 1.00 44.62 93 SER A CA 1
ATOM 651 C C . SER A 1 93 ? 6.960 -11.358 14.354 1.00 44.62 93 SER A C 1
ATOM 653 O O . SER A 1 93 ? 6.238 -11.662 13.411 1.00 44.62 93 SER A O 1
ATOM 655 N N . ALA A 1 94 ? 7.608 -12.287 15.063 1.00 42.62 94 ALA A N 1
ATOM 656 C CA . ALA A 1 94 ? 7.507 -13.733 14.824 1.00 42.62 94 ALA A CA 1
ATOM 657 C C . ALA A 1 94 ? 6.745 -14.492 15.934 1.00 42.62 94 ALA A C 1
ATOM 659 O O . ALA A 1 94 ? 6.978 -15.678 16.149 1.00 42.62 94 ALA A O 1
ATOM 660 N N . SER A 1 95 ? 5.826 -13.827 16.647 1.00 47.19 95 SER A N 1
ATOM 661 C CA . SER A 1 95 ? 4.852 -14.513 17.509 1.00 47.19 95 SER A CA 1
ATOM 662 C C . SER A 1 95 ? 3.621 -14.875 16.678 1.00 47.19 95 SER A C 1
ATOM 664 O O . SER A 1 95 ? 2.803 -14.020 16.333 1.00 47.19 95 SER A O 1
ATOM 666 N N . GLY A 1 96 ? 3.541 -16.145 16.286 1.00 46.91 96 GLY A N 1
ATOM 667 C CA . GLY A 1 96 ? 2.466 -16.695 15.474 1.00 46.91 96 GLY A CA 1
ATOM 668 C C . GLY A 1 96 ? 1.084 -16.538 16.117 1.00 46.91 96 GLY A C 1
ATOM 669 O O . GLY A 1 96 ? 0.811 -17.055 17.196 1.00 46.91 96 GLY A O 1
ATOM 670 N N . GLY A 1 97 ? 0.200 -15.854 15.391 1.00 47.38 97 GLY A N 1
ATOM 671 C CA . GLY A 1 97 ? -1.226 -16.181 15.254 1.00 47.38 97 GLY A CA 1
ATOM 672 C C . GLY A 1 97 ? -2.185 -15.788 16.377 1.00 47.38 97 GLY A C 1
ATOM 673 O O . GLY A 1 97 ? -3.264 -15.277 16.087 1.00 47.38 97 GLY A O 1
ATOM 674 N N . GLY A 1 98 ? -1.821 -15.967 17.644 1.00 47.72 98 GLY A N 1
ATOM 675 C CA . GLY A 1 98 ? -2.762 -15.902 18.769 1.00 47.72 98 GLY A CA 1
ATOM 676 C C . GLY A 1 98 ? -2.376 -14.898 19.846 1.00 47.72 98 GLY A C 1
ATOM 677 O O . GLY A 1 98 ? -2.347 -15.266 21.011 1.00 47.72 98 GLY A O 1
ATOM 678 N N . GLY A 1 99 ? -2.025 -13.665 19.470 1.00 60.28 99 GLY A N 1
ATOM 679 C CA . GLY A 1 99 ? -1.578 -12.634 20.416 1.00 60.28 99 GLY A CA 1
ATOM 680 C C . GLY A 1 99 ? -2.574 -12.315 21.555 1.00 60.28 99 GLY A C 1
ATOM 681 O O . GLY A 1 99 ? -3.702 -12.815 21.547 1.00 60.28 99 GLY A O 1
ATOM 682 N N . PRO A 1 100 ? -2.210 -11.401 22.484 1.00 63.44 100 PRO A N 1
ATOM 683 C CA . PRO A 1 100 ? -3.014 -11.003 23.662 1.00 63.44 100 PRO A CA 1
ATOM 684 C C . PRO A 1 100 ? -4.453 -10.565 23.329 1.00 63.44 100 PRO A C 1
ATOM 686 O O . PRO A 1 100 ? -5.337 -10.546 24.179 1.00 63.44 100 PRO A O 1
ATOM 689 N N . PHE A 1 101 ? -4.708 -10.256 22.061 1.00 66.12 101 PHE A N 1
ATOM 690 C CA . PHE A 1 101 ? -6.022 -9.984 21.498 1.00 66.12 101 PHE A CA 1
ATOM 691 C C . PHE A 1 101 ? -7.022 -11.147 21.636 1.00 66.12 101 PHE A C 1
ATOM 693 O O . PHE A 1 101 ? -8.216 -10.913 21.832 1.00 66.12 101 PHE A O 1
ATOM 700 N N . ARG A 1 102 ? -6.556 -12.400 21.541 1.00 72.38 102 ARG A N 1
ATOM 701 C CA . ARG A 1 102 ? -7.404 -13.591 21.697 1.00 72.38 102 ARG A CA 1
ATOM 702 C C . ARG A 1 102 ? -7.864 -13.751 23.140 1.00 72.38 102 ARG A C 1
ATOM 704 O O . ARG A 1 102 ? -9.048 -13.942 23.384 1.00 72.38 102 ARG A O 1
ATOM 711 N N . GLU A 1 103 ? -6.944 -13.562 24.078 1.00 74.94 103 GLU A N 1
ATOM 712 C CA . GLU A 1 103 ? -7.243 -13.579 25.511 1.00 74.94 103 GLU A CA 1
ATOM 713 C C . GLU A 1 103 ? -8.240 -12.474 25.887 1.00 74.94 103 GLU A C 1
ATOM 715 O O . GLU A 1 103 ? -9.161 -12.705 26.667 1.00 74.94 103 GLU A O 1
ATOM 720 N N . GLN A 1 104 ? -8.118 -11.288 25.280 1.00 73.12 104 GLN A N 1
ATOM 721 C CA . GLN A 1 104 ? -9.076 -10.195 25.469 1.00 73.12 104 GLN A CA 1
ATOM 722 C C . GLN A 1 104 ? -10.465 -10.529 24.901 1.00 73.12 104 GLN A C 1
ATOM 724 O O . GLN A 1 104 ? -11.472 -10.161 25.511 1.00 73.12 104 GLN A O 1
ATOM 729 N N . LEU A 1 105 ? -10.539 -11.247 23.771 1.00 77.00 105 LEU A N 1
ATOM 730 C CA . LEU A 1 105 ? -11.816 -11.649 23.169 1.00 77.00 105 LEU A CA 1
ATOM 731 C C . LEU A 1 105 ? -12.509 -12.685 24.047 1.00 77.00 105 LEU A C 1
ATOM 733 O O . LEU A 1 105 ? -13.679 -12.509 24.384 1.00 77.00 105 LEU A O 1
ATOM 737 N N . ASP A 1 106 ? -11.768 -13.697 24.488 1.00 81.31 106 ASP A N 1
ATOM 738 C CA . ASP A 1 106 ? -12.264 -14.723 25.402 1.00 81.31 106 ASP A CA 1
ATOM 739 C C . ASP A 1 106 ? -12.723 -14.099 26.736 1.00 81.31 106 ASP A C 1
ATOM 741 O O . ASP A 1 106 ? -13.778 -14.459 27.268 1.00 81.31 106 ASP A O 1
ATOM 745 N N . LEU A 1 107 ? -11.993 -13.096 27.244 1.00 75.25 107 LEU A N 1
ATOM 746 C CA . LEU A 1 107 ? -12.387 -12.333 28.431 1.00 75.25 107 LEU A CA 1
ATOM 747 C C . LEU A 1 107 ? -13.681 -11.546 28.193 1.00 75.25 107 LEU A C 1
ATOM 749 O O . LEU A 1 107 ? -14.584 -11.586 29.028 1.00 75.25 107 LEU A O 1
ATOM 753 N N . SER A 1 108 ? -13.806 -10.860 27.054 1.00 74.69 108 SER A N 1
ATOM 754 C CA . SER A 1 108 ? -15.016 -10.107 26.705 1.00 74.69 108 SER A CA 1
ATOM 755 C C . SER A 1 108 ? -16.242 -11.018 26.547 1.00 74.69 108 SER A C 1
ATOM 757 O O . SER A 1 108 ? -17.328 -10.690 27.030 1.00 74.69 108 SER A O 1
ATOM 759 N N . GLU A 1 109 ? -16.066 -12.206 25.961 1.00 83.12 109 GLU A N 1
ATOM 760 C CA . GLU A 1 109 ? -17.108 -13.223 25.834 1.00 83.12 109 GLU A CA 1
ATOM 761 C C . GLU A 1 109 ? -17.526 -13.759 27.209 1.00 83.12 109 GLU A C 1
ATOM 763 O O . GLU A 1 109 ? -18.719 -13.892 27.501 1.00 83.12 109 GLU A O 1
ATOM 768 N N . PHE A 1 110 ? -16.554 -14.022 28.083 1.00 80.12 110 PHE A N 1
ATOM 769 C CA . PHE A 1 110 ? -16.808 -14.443 29.455 1.00 80.12 110 PHE A CA 1
ATOM 770 C C . PHE A 1 110 ? -17.596 -13.386 30.246 1.00 80.12 110 PHE A C 1
ATOM 772 O O . PHE A 1 110 ? -18.605 -13.717 30.878 1.00 80.12 110 PHE A O 1
ATOM 779 N N . VAL A 1 111 ? -17.188 -12.115 30.166 1.00 75.88 111 VAL A N 1
ATOM 780 C CA . VAL A 1 111 ? -17.868 -10.978 30.811 1.00 75.88 111 VAL A CA 1
ATOM 781 C C . VAL A 1 111 ? -19.315 -10.874 30.320 1.00 75.88 111 VAL A C 1
ATOM 783 O O . VAL A 1 111 ? -20.243 -10.819 31.129 1.00 75.88 111 VAL A O 1
ATOM 786 N N . LEU A 1 112 ? -19.535 -10.926 29.002 1.00 77.12 112 LEU A N 1
ATOM 787 C CA . LEU A 1 112 ? -20.870 -10.869 28.397 1.00 77.12 112 LEU A CA 1
ATOM 788 C C . LEU A 1 112 ? -21.767 -12.023 28.849 1.00 77.12 112 LEU A C 1
ATOM 790 O O . LEU A 1 112 ? -22.938 -11.804 29.168 1.00 77.12 112 LEU A O 1
ATOM 794 N N . ARG A 1 113 ? -21.232 -13.248 28.927 1.00 83.75 113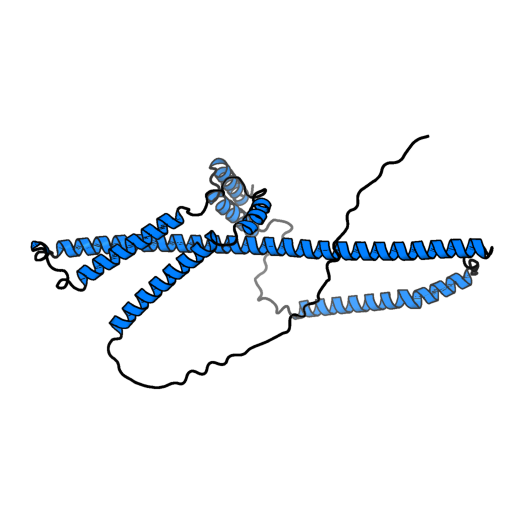 ARG A N 1
ATOM 795 C CA . ARG A 1 113 ? -21.972 -14.408 29.448 1.00 83.75 113 ARG A CA 1
ATOM 796 C C . ARG A 1 113 ? -22.379 -14.206 30.902 1.00 83.75 113 ARG A C 1
ATOM 798 O O . ARG A 1 113 ? -23.524 -14.495 31.247 1.00 83.75 113 ARG A O 1
ATOM 805 N N . ARG A 1 114 ? -21.485 -13.670 31.739 1.00 76.06 114 ARG A N 1
ATOM 806 C CA . ARG A 1 114 ? -21.794 -13.372 33.144 1.00 76.06 114 ARG A CA 1
ATOM 807 C C . ARG A 1 114 ? -22.849 -12.285 33.298 1.00 76.06 114 ARG A C 1
ATOM 809 O O . ARG A 1 114 ? -23.793 -12.490 34.057 1.00 76.06 114 ARG A O 1
ATOM 816 N N . ILE A 1 115 ? -22.739 -11.186 32.551 1.00 74.88 115 ILE A N 1
ATOM 817 C CA . ILE A 1 115 ? -23.753 -10.120 32.539 1.00 74.88 115 ILE A CA 1
ATOM 818 C C . ILE A 1 115 ? -25.106 -10.696 32.110 1.00 74.88 115 ILE A C 1
ATOM 820 O O . ILE A 1 115 ? -26.107 -10.488 32.787 1.00 74.88 115 ILE A O 1
ATOM 824 N N . THR A 1 116 ? -25.138 -11.472 31.023 1.00 80.75 116 THR A N 1
ATOM 825 C CA . THR A 1 116 ? -26.374 -12.091 30.514 1.00 80.75 116 THR A CA 1
ATOM 826 C C . THR A 1 116 ? -26.999 -13.017 31.556 1.00 80.75 116 THR A C 1
ATOM 828 O O . THR A 1 116 ? -28.209 -12.987 31.765 1.00 80.75 116 THR A O 1
ATOM 831 N N . HIS A 1 117 ? -26.181 -13.805 32.259 1.00 79.94 117 HIS A N 1
ATOM 832 C CA . HIS A 1 117 ? -26.656 -14.660 33.339 1.00 79.94 117 HIS A CA 1
ATOM 833 C C . HIS A 1 117 ? -27.231 -13.848 34.509 1.00 79.94 117 HIS A C 1
ATOM 835 O O . HIS A 1 117 ? -28.354 -14.121 34.926 1.00 79.94 117 HIS A O 1
ATOM 841 N N . ALA A 1 118 ? -26.521 -12.820 34.985 1.00 74.31 118 ALA A N 1
ATOM 842 C CA . ALA A 1 118 ? -26.989 -11.952 36.066 1.00 74.31 118 ALA A CA 1
ATOM 843 C C . ALA A 1 118 ? -28.304 -11.236 35.705 1.00 74.31 118 ALA A C 1
ATOM 845 O O . ALA A 1 118 ? -29.236 -11.195 36.506 1.00 74.31 118 ALA A O 1
ATOM 846 N N . VAL A 1 119 ? -28.425 -10.741 34.470 1.00 78.69 119 VAL A N 1
ATOM 847 C CA . VAL A 1 119 ? -29.658 -10.120 33.960 1.00 78.69 119 VAL A CA 1
ATOM 848 C C . VAL A 1 119 ? -30.809 -11.126 33.880 1.00 78.69 119 VAL A C 1
ATOM 850 O O . VAL A 1 119 ? -31.937 -10.775 34.221 1.00 78.69 119 VAL A O 1
ATOM 853 N N . ASN A 1 120 ? -30.551 -12.369 33.467 1.00 77.81 120 ASN A N 1
ATOM 854 C CA . ASN A 1 120 ? -31.579 -13.412 33.417 1.00 77.81 120 ASN A CA 1
ATOM 855 C C . ASN A 1 120 ? -32.093 -13.779 34.818 1.00 77.81 120 ASN A C 1
ATOM 857 O O . ASN A 1 120 ? -33.299 -13.940 34.995 1.00 77.81 120 ASN A O 1
ATOM 861 N N . VAL A 1 121 ? -31.202 -13.839 35.816 1.00 74.19 121 VAL A N 1
ATOM 862 C CA . VAL A 1 121 ? -31.573 -14.055 37.227 1.00 74.19 121 VAL A CA 1
ATOM 863 C C . VAL A 1 121 ? -32.473 -12.924 37.742 1.00 74.19 121 VAL A C 1
ATOM 865 O O . VAL A 1 121 ? -33.432 -13.189 38.464 1.00 74.19 121 VAL A O 1
ATOM 868 N N . LEU A 1 122 ? -32.210 -11.677 37.333 1.00 71.81 122 LEU A N 1
ATOM 869 C CA . LEU A 1 122 ? -33.031 -10.516 37.695 1.00 71.81 122 LEU A CA 1
ATOM 870 C C . LEU A 1 122 ? -34.374 -10.454 36.943 1.00 71.81 122 LEU A C 1
ATOM 872 O O . LEU A 1 122 ? -35.355 -9.976 37.507 1.00 71.81 122 LEU A O 1
ATOM 876 N N . GLN A 1 123 ? -34.437 -10.900 35.681 1.00 78.69 123 GLN A N 1
ATOM 877 C CA . GLN A 1 123 ? -35.655 -10.823 34.856 1.00 78.69 123 GLN A CA 1
ATOM 878 C C . GLN A 1 123 ? -36.729 -11.839 35.256 1.00 78.69 123 GLN A C 1
ATOM 880 O O . GLN A 1 123 ? -37.903 -11.482 35.270 1.00 78.69 123 GLN A O 1
ATOM 885 N N . ASP A 1 124 ? -36.346 -13.076 35.583 1.00 73.44 124 ASP A N 1
ATOM 886 C CA . ASP A 1 124 ? -37.287 -14.157 35.901 1.00 73.44 124 ASP A CA 1
ATOM 887 C C . ASP A 1 124 ? -36.913 -14.848 37.230 1.00 73.44 124 ASP A C 1
ATOM 889 O O . ASP A 1 124 ? -36.488 -16.010 37.244 1.00 73.44 124 ASP A O 1
ATOM 893 N N . PRO A 1 125 ? -37.131 -14.192 38.386 1.00 62.28 125 PRO A N 1
ATOM 894 C CA . PRO A 1 125 ? -36.752 -14.734 39.696 1.00 62.28 125 PRO A CA 1
ATOM 895 C C . PRO A 1 125 ? -37.517 -16.015 40.094 1.00 62.28 125 PRO A C 1
ATOM 897 O O . PRO A 1 125 ? -37.196 -16.639 41.107 1.00 62.28 125 PRO A O 1
ATOM 900 N N . GLN A 1 126 ? -38.548 -16.402 39.329 1.00 61.53 126 GLN A N 1
ATOM 901 C CA . GLN A 1 126 ? -39.402 -17.569 39.581 1.00 61.53 126 GLN A CA 1
ATOM 902 C C . GLN A 1 126 ? -39.140 -18.777 38.659 1.00 61.53 126 GLN A C 1
ATOM 904 O O . GLN A 1 126 ? -39.642 -19.854 38.965 1.00 61.53 126 GLN A O 1
ATOM 909 N N . LYS A 1 127 ? -38.390 -18.639 37.549 1.00 63.56 127 LYS A N 1
ATOM 910 C CA . LYS A 1 127 ? -38.195 -19.735 36.566 1.00 63.56 127 LYS A CA 1
ATOM 911 C C . LYS A 1 127 ? -36.979 -20.624 36.817 1.00 63.56 127 LYS A C 1
ATOM 913 O O . LYS A 1 127 ? -36.904 -21.707 36.245 1.00 63.56 127 LYS A O 1
ATOM 918 N N . HIS A 1 128 ? -36.022 -20.190 37.629 1.00 55.44 128 HIS A N 1
ATOM 919 C CA . HIS A 1 128 ? -34.925 -21.058 38.041 1.00 55.44 128 HIS A CA 1
ATOM 920 C C . HIS A 1 128 ? -35.374 -21.864 39.260 1.00 55.44 128 HIS A C 1
ATOM 922 O O . HIS A 1 128 ? -35.637 -21.281 40.312 1.00 55.44 128 HIS A O 1
ATOM 928 N N . ASP A 1 129 ? -35.503 -23.187 39.090 1.00 49.50 129 ASP A N 1
ATOM 929 C CA . ASP A 1 129 ? -35.799 -24.146 40.158 1.00 49.50 129 ASP A CA 1
ATOM 930 C C . ASP A 1 129 ? -34.953 -23.817 41.389 1.00 49.50 129 ASP A C 1
ATOM 932 O O . ASP A 1 129 ? -33.726 -23.926 41.385 1.00 49.50 129 ASP A O 1
ATOM 936 N N . ARG A 1 130 ? -35.624 -23.323 42.430 1.00 47.25 130 ARG A N 1
ATOM 937 C CA . ARG A 1 130 ? -34.974 -22.821 43.636 1.00 47.25 130 ARG A CA 1
ATOM 938 C C . ARG A 1 130 ? -34.387 -23.992 44.426 1.00 47.25 130 ARG A C 1
ATOM 940 O O . ARG A 1 130 ? -35.168 -24.760 44.991 1.00 47.25 130 ARG A O 1
ATOM 947 N N . PRO A 1 131 ? -33.064 -24.076 44.656 1.00 52.06 131 PRO A N 1
ATOM 948 C CA . PRO A 1 131 ? -32.621 -24.556 45.953 1.00 52.06 131 PRO A CA 1
ATOM 949 C C . PRO A 1 131 ? -33.191 -23.589 47.005 1.00 52.06 131 PRO A C 1
ATOM 951 O O . PRO A 1 131 ? -33.188 -22.372 46.811 1.00 52.06 131 PRO A O 1
ATOM 954 N N . MET A 1 132 ? -33.725 -24.134 48.100 1.00 49.84 132 MET A N 1
ATOM 955 C CA . MET A 1 132 ? -34.526 -23.460 49.142 1.00 49.84 132 MET A CA 1
ATOM 956 C C . MET A 1 132 ? -33.923 -22.147 49.703 1.00 49.84 132 MET A C 1
ATOM 958 O O . MET A 1 132 ? -34.637 -21.348 50.301 1.00 49.84 132 MET A O 1
ATOM 962 N N . VAL A 1 133 ? -32.639 -21.899 49.441 1.00 53.72 133 VAL A N 1
ATOM 963 C CA . VAL A 1 133 ? -31.829 -20.732 49.821 1.00 53.72 133 VAL A CA 1
ATOM 964 C C . VAL A 1 133 ? -32.204 -19.441 49.060 1.00 53.72 133 VAL A C 1
ATOM 966 O O . VAL A 1 133 ? -32.075 -18.351 49.599 1.00 53.72 133 VAL A O 1
ATOM 969 N N . LEU A 1 134 ? -32.754 -19.515 47.840 1.00 48.41 134 LEU A N 1
ATOM 970 C CA . LEU A 1 134 ? -33.098 -18.331 47.016 1.00 48.41 134 LEU A CA 1
ATOM 971 C C . LEU A 1 134 ? -34.409 -17.619 47.410 1.00 48.41 134 LEU A C 1
ATOM 973 O O . LEU A 1 134 ? -34.845 -16.685 46.735 1.00 48.41 134 LEU A O 1
ATOM 977 N N . ARG A 1 135 ? -35.080 -18.061 48.481 1.00 55.16 135 ARG A N 1
ATOM 978 C CA . ARG A 1 135 ? -36.276 -17.381 49.006 1.00 55.16 135 ARG A CA 1
ATOM 979 C C . ARG A 1 135 ? -35.924 -16.119 49.807 1.00 55.16 135 ARG A C 1
ATOM 981 O O . ARG A 1 135 ? -36.803 -15.288 50.008 1.00 55.16 135 ARG A O 1
ATOM 988 N N . GLU A 1 136 ? -34.654 -15.965 50.170 1.00 62.28 136 GLU A N 1
ATOM 989 C CA . GLU A 1 136 ? -34.097 -14.853 50.945 1.00 62.28 136 GLU A CA 1
ATOM 990 C C . GLU A 1 136 ? -33.043 -14.081 50.140 1.00 62.28 136 GLU A C 1
ATOM 992 O O . GLU A 1 136 ? -32.015 -13.689 50.680 1.00 62.28 136 GLU A O 1
ATOM 997 N N . TYR A 1 137 ? -33.270 -13.837 48.843 1.00 59.16 137 TYR A N 1
ATOM 998 C CA . TYR A 1 137 ? -32.543 -12.731 48.218 1.00 59.16 137 TYR A CA 1
ATOM 999 C C . TYR A 1 137 ? -33.009 -11.446 48.895 1.00 59.16 137 TYR A C 1
ATOM 1001 O O . TYR A 1 137 ? -34.071 -10.904 48.583 1.00 59.16 137 TYR A O 1
ATOM 1009 N N . THR A 1 138 ? -32.241 -11.019 49.890 1.00 73.88 138 THR A N 1
ATOM 1010 C CA . THR A 1 138 ? -32.417 -9.738 50.549 1.00 73.88 138 THR A CA 1
ATOM 1011 C C . THR A 1 138 ? -32.152 -8.639 49.528 1.00 73.88 138 THR A C 1
ATOM 1013 O O . THR A 1 138 ? -31.432 -8.819 48.540 1.00 73.88 138 THR A O 1
ATOM 1016 N N . GLU A 1 139 ? -32.743 -7.473 49.761 1.00 76.56 139 GLU A N 1
ATOM 1017 C CA . GLU A 1 139 ? -32.482 -6.274 48.963 1.00 76.56 139 GLU A CA 1
ATOM 1018 C C . GLU A 1 139 ? -30.970 -5.986 48.848 1.00 76.56 139 GLU A C 1
ATOM 1020 O O . GLU A 1 139 ? -30.494 -5.523 47.813 1.00 76.56 139 GLU A O 1
ATOM 1025 N N . GLU A 1 140 ? -30.199 -6.371 49.868 1.00 78.62 140 GLU A N 1
ATOM 1026 C CA . GLU A 1 140 ? -28.739 -6.279 49.926 1.00 78.62 140 GLU A CA 1
ATOM 1027 C C . GLU A 1 140 ? -28.044 -7.119 48.839 1.00 78.62 140 GLU A C 1
ATOM 1029 O O . GLU A 1 140 ? -27.200 -6.591 48.116 1.00 78.62 140 GLU A O 1
ATOM 1034 N N . MET A 1 141 ? -28.441 -8.383 48.630 1.00 75.00 141 MET A N 1
ATOM 1035 C CA . MET A 1 141 ? -27.854 -9.227 47.574 1.00 75.00 141 MET A CA 1
ATOM 1036 C C . MET A 1 141 ? -28.154 -8.687 46.170 1.00 75.00 141 MET A C 1
ATOM 1038 O O . MET A 1 141 ? -27.324 -8.785 45.267 1.00 75.00 141 MET A O 1
ATOM 1042 N N . VAL A 1 142 ? -29.332 -8.087 45.964 1.00 79.62 142 VAL A N 1
ATOM 1043 C CA . VAL A 1 142 ? -29.663 -7.430 44.688 1.00 79.62 142 VAL A CA 1
ATOM 1044 C C . VAL A 1 142 ? -28.776 -6.201 44.472 1.00 79.62 142 VAL A C 1
ATOM 1046 O O . VAL A 1 142 ? -28.299 -5.980 43.359 1.00 79.62 142 VAL A O 1
ATOM 1049 N N . GLN A 1 143 ? -28.502 -5.423 45.523 1.00 81.06 143 GLN A N 1
ATOM 1050 C CA . GLN A 1 143 ? -27.568 -4.297 45.442 1.00 81.06 143 GLN A CA 1
ATOM 1051 C C . GLN A 1 143 ? -26.138 -4.750 45.117 1.00 81.06 143 GLN A C 1
ATOM 1053 O O . GLN A 1 143 ? -25.464 -4.076 44.337 1.00 81.06 143 GLN A O 1
ATOM 1058 N N . GLU A 1 144 ? -25.675 -5.878 45.663 1.00 82.44 144 GLU A N 1
ATOM 1059 C CA . GLU A 1 144 ? -24.376 -6.471 45.312 1.00 82.44 144 GLU A CA 1
ATOM 1060 C C . GLU A 1 144 ? -24.319 -6.883 43.839 1.00 82.44 144 GLU A C 1
ATOM 1062 O O . GLU A 1 144 ? -23.417 -6.451 43.123 1.00 82.44 144 GLU A O 1
ATOM 1067 N N . VAL A 1 145 ? -25.334 -7.599 43.339 1.00 80.94 145 VAL A N 1
ATOM 1068 C CA . VAL A 1 145 ? -25.413 -7.969 41.915 1.00 80.94 145 VAL A CA 1
ATOM 1069 C C . VAL A 1 145 ? -25.420 -6.726 41.022 1.00 80.94 145 VAL A C 1
ATOM 1071 O O . VAL A 1 145 ? -24.742 -6.713 39.999 1.00 80.94 145 VAL A O 1
ATOM 1074 N N . CYS A 1 146 ? -26.131 -5.659 41.398 1.00 81.69 146 CYS A N 1
ATOM 1075 C CA . CYS A 1 146 ? -26.127 -4.394 40.656 1.00 81.69 146 CYS A CA 1
ATOM 1076 C C . CYS A 1 146 ? -24.750 -3.709 40.644 1.00 81.69 146 CYS A C 1
ATOM 1078 O O . CYS A 1 146 ? -24.364 -3.143 39.617 1.00 81.69 146 CYS A O 1
ATOM 1080 N N . LYS A 1 147 ? -24.002 -3.753 41.757 1.00 88.31 147 LYS A N 1
ATOM 1081 C CA . LYS A 1 147 ? -22.625 -3.231 41.829 1.00 88.31 147 LYS A CA 1
ATOM 1082 C C . LYS A 1 147 ? -21.689 -4.027 40.926 1.00 88.31 147 LYS A C 1
ATOM 1084 O O . LYS A 1 147 ? -20.958 -3.418 40.147 1.00 88.31 147 LYS A O 1
ATOM 1089 N N . ASP A 1 148 ? -21.781 -5.354 40.962 1.00 84.31 148 ASP A N 1
ATOM 1090 C CA . ASP A 1 148 ? -21.014 -6.228 40.078 1.00 84.31 148 ASP A CA 1
ATOM 1091 C C . ASP A 1 148 ? -21.333 -5.913 38.615 1.00 84.31 148 ASP A C 1
ATOM 1093 O O . ASP A 1 148 ? -20.433 -5.672 37.817 1.00 84.31 148 ASP A O 1
ATOM 1097 N N . LEU A 1 149 ? -22.617 -5.843 38.250 1.00 83.06 149 LEU A N 1
ATOM 1098 C CA . LEU A 1 149 ? -23.057 -5.556 36.880 1.00 83.06 149 LEU A CA 1
ATOM 1099 C C . LEU A 1 149 ? -22.516 -4.212 36.379 1.00 83.06 149 LEU A C 1
ATOM 1101 O O . LEU A 1 149 ? -22.083 -4.115 35.231 1.00 83.06 149 LEU A O 1
ATOM 1105 N N . LYS A 1 150 ? -22.482 -3.195 37.248 1.00 88.25 150 LYS A N 1
ATOM 1106 C CA . LYS A 1 150 ? -21.855 -1.906 36.947 1.00 88.25 150 LYS A CA 1
ATOM 1107 C C . LYS A 1 150 ? -20.356 -2.062 36.672 1.00 88.25 150 LYS A C 1
ATOM 1109 O O . LYS A 1 150 ? -19.885 -1.561 35.655 1.00 88.25 150 LYS A O 1
ATOM 1114 N N . GLN A 1 151 ? -19.628 -2.791 37.517 1.00 88.88 151 GLN A N 1
ATOM 1115 C CA . GLN A 1 151 ? -18.197 -3.042 37.329 1.00 88.88 151 GLN A CA 1
ATOM 1116 C C . GLN A 1 151 ? -17.912 -3.799 36.022 1.00 88.88 151 GLN A C 1
ATOM 1118 O O . GLN A 1 151 ? -17.007 -3.426 35.277 1.00 88.88 151 GLN A O 1
ATOM 1123 N N . TRP A 1 152 ? -18.701 -4.829 35.700 1.00 85.50 152 TRP A N 1
ATOM 1124 C CA . TRP A 1 152 ? -18.555 -5.582 34.451 1.00 85.50 152 TRP A CA 1
ATOM 1125 C C . TRP A 1 152 ? -18.839 -4.715 33.216 1.00 85.50 152 TRP A C 1
ATOM 1127 O O . TRP A 1 152 ? -18.155 -4.851 32.203 1.00 85.50 152 TRP A O 1
ATOM 1137 N N . LEU A 1 153 ? -19.811 -3.799 33.290 1.00 87.06 153 LEU A N 1
ATOM 1138 C CA . LEU A 1 153 ? -20.083 -2.840 32.214 1.00 87.06 153 LEU A CA 1
ATOM 1139 C C . LEU A 1 153 ? -18.941 -1.833 32.032 1.00 87.06 153 LEU A C 1
ATOM 1141 O O . LEU A 1 153 ? -18.576 -1.535 30.896 1.00 87.06 153 LEU A O 1
ATOM 1145 N N . GLU A 1 154 ? -18.351 -1.344 33.124 1.00 88.38 154 GLU A N 1
ATOM 1146 C CA . GLU A 1 154 ? -17.173 -0.470 33.074 1.00 88.38 154 GLU A CA 1
ATOM 1147 C C . GLU A 1 154 ? -15.970 -1.193 32.444 1.00 88.38 154 GLU A C 1
ATOM 1149 O O . GLU A 1 154 ? -15.327 -0.647 31.548 1.00 88.38 154 GLU A O 1
ATOM 1154 N N . GLN A 1 155 ? -15.713 -2.448 32.830 1.00 84.94 155 GLN A N 1
ATOM 1155 C CA . GLN A 1 155 ? -14.663 -3.281 32.226 1.00 84.94 155 GLN A CA 1
ATOM 1156 C C . GLN A 1 155 ? -14.910 -3.560 30.738 1.00 84.94 155 GLN A C 1
ATOM 1158 O O . GLN A 1 155 ? -13.979 -3.567 29.935 1.00 84.94 155 GLN A O 1
ATOM 1163 N N . LEU A 1 156 ? -16.162 -3.779 30.338 1.00 84.50 156 LEU A N 1
ATOM 1164 C CA . LEU A 1 156 ? -16.490 -3.994 28.932 1.00 84.50 156 LEU A CA 1
ATOM 1165 C C . LEU A 1 156 ? -16.294 -2.714 28.110 1.00 84.50 156 LEU A C 1
ATOM 1167 O O . LEU A 1 156 ? -15.813 -2.783 26.981 1.00 84.50 156 LEU A O 1
ATOM 1171 N N . ALA A 1 157 ? -16.611 -1.547 28.675 1.00 85.81 157 ALA A N 1
ATOM 1172 C CA . ALA A 1 157 ? -16.388 -0.262 28.020 1.00 85.81 157 ALA A CA 1
ATOM 1173 C C . ALA A 1 157 ? -14.894 0.023 27.783 1.00 85.81 157 ALA A C 1
ATOM 1175 O O . ALA A 1 157 ? -14.536 0.504 26.706 1.00 85.81 157 ALA A O 1
ATOM 1176 N N . THR A 1 158 ? -14.017 -0.306 28.739 1.00 84.69 158 THR A N 1
ATOM 1177 C CA . THR A 1 158 ? -12.560 -0.147 28.568 1.00 84.69 158 THR A CA 1
ATOM 1178 C C . THR A 1 158 ? -11.980 -1.138 27.562 1.00 84.69 158 THR A C 1
ATOM 1180 O O . THR A 1 158 ? -11.123 -0.768 26.762 1.00 84.69 158 THR A O 1
ATOM 1183 N N . LEU A 1 159 ? -12.472 -2.380 27.533 1.00 82.31 159 LEU A N 1
ATOM 1184 C CA . LEU A 1 159 ? -12.094 -3.330 26.486 1.00 82.31 159 LEU A CA 1
ATOM 1185 C C . LEU A 1 159 ? -12.535 -2.825 25.109 1.00 82.31 159 LEU A C 1
ATOM 1187 O O . LEU A 1 159 ? -11.744 -2.842 24.171 1.00 82.31 159 LEU A O 1
ATOM 1191 N N . LEU A 1 160 ? -13.764 -2.319 24.979 1.00 85.69 160 LEU A N 1
ATOM 1192 C CA . LEU A 1 160 ? -14.280 -1.795 23.714 1.00 85.69 160 LEU A CA 1
ATOM 1193 C C . LEU A 1 160 ? -13.458 -0.604 23.193 1.00 85.69 160 LEU A C 1
ATOM 1195 O O . LEU A 1 160 ? -13.190 -0.529 21.993 1.00 85.69 160 LEU A O 1
ATOM 1199 N N . SER A 1 161 ? -13.034 0.314 24.069 1.00 89.19 161 SER A N 1
ATOM 1200 C CA . SER A 1 161 ? -12.177 1.433 23.659 1.00 89.19 161 SER A CA 1
ATOM 1201 C C . SER A 1 161 ? -10.800 0.954 23.193 1.00 89.19 161 SER A C 1
ATOM 1203 O O . SER A 1 161 ? -10.312 1.429 22.167 1.00 89.19 161 SER A O 1
ATOM 1205 N N . LEU A 1 162 ? -10.217 -0.042 23.867 1.00 86.38 162 LEU A N 1
ATOM 1206 C CA . LEU A 1 162 ? -8.971 -0.678 23.440 1.00 86.38 162 LEU A CA 1
ATOM 1207 C C . LEU A 1 162 ? -9.119 -1.352 22.065 1.00 86.38 162 LEU A C 1
ATOM 1209 O O . LEU A 1 162 ? -8.273 -1.159 21.191 1.00 86.38 162 LEU A O 1
ATOM 1213 N N . TYR A 1 163 ? -10.218 -2.081 21.838 1.00 83.81 163 TYR A N 1
ATOM 1214 C CA . TYR A 1 163 ? -10.527 -2.677 20.534 1.00 83.81 163 TYR A CA 1
ATOM 1215 C C . TYR A 1 163 ? -10.639 -1.628 19.435 1.00 83.81 163 TYR A C 1
ATOM 1217 O O . TYR A 1 163 ? -10.153 -1.849 18.329 1.00 83.81 163 TYR A O 1
ATOM 1225 N N . HIS A 1 164 ? -11.266 -0.489 19.724 1.00 87.12 164 HIS A N 1
ATOM 1226 C CA . HIS A 1 164 ? -11.412 0.574 18.741 1.00 87.12 164 HIS A CA 1
ATOM 1227 C C . HIS A 1 164 ? -10.054 1.132 18.301 1.00 87.12 164 HIS A C 1
ATOM 1229 O O . HIS A 1 164 ? -9.805 1.232 17.101 1.00 87.12 164 HIS A O 1
ATOM 1235 N N . VAL A 1 165 ? -9.156 1.417 19.251 1.00 89.56 165 VAL A N 1
ATOM 1236 C CA . VAL A 1 165 ? -7.786 1.862 18.944 1.00 89.56 165 VAL A CA 1
ATOM 1237 C C . VAL A 1 165 ? -7.045 0.802 18.132 1.00 89.56 165 VAL A C 1
ATOM 1239 O O . VAL A 1 165 ? -6.489 1.112 17.084 1.00 89.56 165 VAL A O 1
ATOM 1242 N N . HIS A 1 166 ? -7.126 -0.467 18.537 1.00 84.88 166 HIS A N 1
ATOM 1243 C CA . HIS A 1 166 ? -6.459 -1.547 17.815 1.00 84.88 166 HIS A CA 1
ATOM 1244 C C . HIS A 1 166 ? -6.963 -1.711 16.372 1.00 84.88 166 HIS A C 1
ATOM 1246 O O . HIS A 1 166 ? -6.175 -1.963 15.463 1.00 84.88 166 HIS A O 1
ATOM 1252 N N . ILE A 1 167 ? -8.269 -1.554 16.131 1.00 86.50 167 ILE A N 1
ATOM 1253 C CA . ILE A 1 167 ? -8.835 -1.582 14.775 1.00 86.50 167 ILE A CA 1
ATOM 1254 C C . ILE A 1 167 ? -8.282 -0.421 13.941 1.00 86.50 167 ILE A C 1
ATOM 1256 O O . ILE A 1 167 ? -7.912 -0.633 12.786 1.00 86.50 167 ILE A O 1
ATOM 1260 N N . LEU A 1 168 ? -8.182 0.781 14.514 1.00 91.56 168 LEU A N 1
ATOM 1261 C CA . LEU A 1 168 ? -7.609 1.940 13.825 1.00 91.56 168 LEU A CA 1
ATOM 1262 C C . LEU A 1 168 ? -6.130 1.727 13.475 1.00 91.56 168 LEU A C 1
ATOM 1264 O O . LEU A 1 168 ? -5.720 2.053 12.358 1.00 91.56 168 LEU A O 1
ATOM 1268 N N . ASP A 1 169 ? -5.352 1.129 14.377 1.00 89.25 169 ASP A N 1
ATOM 1269 C CA . ASP A 1 169 ? -3.949 0.786 14.123 1.00 89.25 169 ASP A CA 1
ATOM 1270 C C . ASP A 1 169 ? -3.829 -0.239 12.988 1.00 89.25 169 ASP A C 1
ATOM 1272 O O . ASP A 1 169 ? -3.082 -0.030 12.030 1.00 89.25 169 ASP A O 1
ATOM 1276 N N . GLN A 1 170 ? -4.643 -1.300 13.013 1.00 83.38 170 GLN A N 1
ATOM 1277 C CA . GLN A 1 170 ? -4.686 -2.285 11.929 1.00 83.38 170 GLN A CA 1
ATOM 1278 C C . GLN A 1 170 ? -5.103 -1.666 10.589 1.00 83.38 170 GLN A C 1
ATOM 1280 O O . GLN A 1 170 ? -4.604 -2.061 9.534 1.00 83.38 170 GLN A O 1
ATOM 1285 N N . GLU A 1 171 ? -6.036 -0.714 10.585 1.00 89.88 171 GLU A N 1
ATOM 1286 C CA . GLU A 1 171 ? -6.401 0.017 9.372 1.00 89.88 171 GLU A CA 1
ATOM 1287 C C . GLU A 1 171 ? -5.245 0.872 8.850 1.00 89.88 171 GLU A C 1
ATOM 1289 O O . GLU A 1 171 ? -5.018 0.919 7.638 1.00 89.88 171 GLU A O 1
ATOM 1294 N N . ALA A 1 172 ? -4.503 1.534 9.738 1.00 89.06 172 ALA A N 1
ATOM 1295 C CA . ALA A 1 172 ? -3.325 2.306 9.367 1.00 89.06 172 ALA A CA 1
ATOM 1296 C C . ALA A 1 172 ? -2.239 1.405 8.762 1.00 89.06 172 ALA A C 1
ATOM 1298 O O . ALA A 1 172 ? -1.715 1.718 7.691 1.00 89.06 172 ALA A O 1
ATOM 1299 N N . GLU A 1 173 ? -1.960 0.254 9.375 1.00 88.69 173 GLU A N 1
ATOM 1300 C CA . GLU A 1 173 ? -1.030 -0.747 8.843 1.00 88.69 173 GLU A CA 1
ATOM 1301 C C . GLU A 1 173 ? -1.480 -1.277 7.477 1.00 88.69 173 GLU A C 1
ATOM 1303 O O . GLU A 1 173 ? -0.688 -1.308 6.533 1.00 88.69 173 GLU A O 1
ATOM 1308 N N . LYS A 1 174 ? -2.768 -1.615 7.315 1.00 91.06 174 LYS A N 1
ATOM 1309 C CA . LYS A 1 174 ? -3.331 -2.038 6.020 1.00 91.06 174 LYS A CA 1
ATOM 1310 C C . LYS A 1 174 ? -3.135 -0.975 4.942 1.00 91.06 174 LYS A C 1
ATOM 1312 O O . LYS A 1 174 ? -2.732 -1.313 3.830 1.00 91.06 174 LYS A O 1
ATOM 1317 N N . ARG A 1 175 ? -3.373 0.305 5.259 1.00 94.75 175 ARG A N 1
ATOM 1318 C CA . ARG A 1 175 ? -3.130 1.423 4.328 1.00 94.75 175 ARG A CA 1
ATOM 1319 C C . ARG A 1 175 ? -1.649 1.531 3.957 1.00 94.75 175 ARG A C 1
ATOM 1321 O O . ARG A 1 175 ? -1.338 1.705 2.782 1.00 94.75 175 ARG A O 1
ATOM 1328 N N . GLN A 1 176 ? -0.737 1.381 4.920 1.00 94.69 176 GLN A N 1
ATOM 1329 C CA . GLN A 1 176 ? 0.706 1.407 4.654 1.00 94.69 176 GLN A CA 1
ATOM 1330 C C . GLN A 1 176 ? 1.154 0.246 3.760 1.00 94.69 176 GLN A C 1
ATOM 1332 O O . GLN A 1 176 ? 1.918 0.453 2.817 1.00 94.69 176 GLN A O 1
ATOM 1337 N N . VAL A 1 177 ? 0.680 -0.972 4.028 1.00 93.81 177 VAL A N 1
ATOM 1338 C CA . VAL A 1 177 ? 0.998 -2.151 3.212 1.00 93.81 177 VAL A CA 1
ATOM 1339 C C . VAL A 1 177 ? 0.433 -1.999 1.799 1.00 93.81 177 VAL A C 1
ATOM 1341 O O . VAL A 1 177 ? 1.150 -2.260 0.835 1.00 93.81 177 VAL A O 1
ATOM 1344 N N . ALA A 1 178 ? -0.801 -1.509 1.658 1.00 94.44 178 ALA A N 1
ATOM 1345 C CA . ALA A 1 178 ? -1.407 -1.239 0.355 1.00 94.44 178 ALA A CA 1
ATOM 1346 C C . ALA A 1 178 ? -0.614 -0.196 -0.451 1.00 94.44 178 ALA A C 1
ATOM 1348 O O . ALA A 1 178 ? -0.370 -0.403 -1.638 1.00 94.44 178 ALA A O 1
ATOM 1349 N N . ALA A 1 179 ? -0.148 0.881 0.193 1.00 96.56 179 ALA A N 1
ATOM 1350 C CA . ALA A 1 179 ? 0.704 1.882 -0.448 1.00 96.56 179 ALA A CA 1
ATOM 1351 C C . ALA A 1 179 ? 2.035 1.277 -0.929 1.00 96.56 179 ALA A C 1
ATOM 1353 O O . ALA A 1 179 ? 2.424 1.471 -2.077 1.00 96.56 179 ALA A O 1
ATOM 1354 N N . ARG A 1 180 ? 2.697 0.459 -0.098 1.00 95.62 180 ARG A N 1
ATOM 1355 C CA . ARG A 1 180 ? 3.940 -0.233 -0.490 1.00 95.62 180 ARG A CA 1
ATOM 1356 C C . ARG A 1 180 ? 3.727 -1.204 -1.650 1.00 95.62 180 ARG A C 1
ATOM 1358 O O . ARG A 1 180 ? 4.592 -1.304 -2.516 1.00 95.62 180 ARG A O 1
ATOM 1365 N N . LEU A 1 181 ? 2.604 -1.920 -1.665 1.00 95.81 181 LEU A N 1
ATOM 1366 C CA . LEU A 1 181 ? 2.249 -2.827 -2.756 1.00 95.81 181 LEU A CA 1
ATOM 1367 C C . LEU A 1 181 ? 2.069 -2.040 -4.056 1.00 95.81 181 LEU A C 1
ATOM 1369 O O . LEU A 1 181 ? 2.665 -2.402 -5.067 1.00 95.81 181 LEU A O 1
ATOM 1373 N N . HIS A 1 182 ? 1.334 -0.930 -4.007 1.00 97.50 182 HIS A N 1
ATOM 1374 C CA . HIS A 1 182 ? 1.149 -0.042 -5.152 1.00 97.50 182 HIS A CA 1
ATOM 1375 C C . HIS A 1 182 ? 2.484 0.522 -5.672 1.00 97.50 182 HIS A C 1
ATOM 1377 O O . HIS A 1 182 ? 2.743 0.485 -6.873 1.00 97.50 182 HIS A O 1
ATOM 1383 N N . ASP A 1 183 ? 3.372 0.975 -4.783 1.00 97.06 183 ASP A N 1
ATOM 1384 C CA . ASP A 1 183 ? 4.700 1.472 -5.164 1.00 97.06 183 ASP A CA 1
ATOM 1385 C C . ASP A 1 183 ? 5.555 0.388 -5.831 1.00 97.06 183 ASP A C 1
ATOM 1387 O O . ASP A 1 183 ? 6.243 0.646 -6.820 1.00 97.06 183 ASP A O 1
ATOM 1391 N N . LEU A 1 184 ? 5.529 -0.837 -5.297 1.00 96.00 184 LEU A N 1
ATOM 1392 C CA . LEU A 1 184 ? 6.235 -1.972 -5.891 1.00 96.00 184 LEU A CA 1
ATOM 1393 C C . LEU A 1 184 ? 5.653 -2.331 -7.257 1.00 96.00 184 LEU A C 1
ATOM 1395 O O . LEU A 1 184 ? 6.417 -2.525 -8.200 1.00 96.00 184 LEU A O 1
ATOM 1399 N N . GLN A 1 185 ? 4.329 -2.368 -7.385 1.00 97.75 185 GLN A N 1
ATOM 1400 C CA . GLN A 1 185 ? 3.651 -2.633 -8.649 1.00 97.75 185 GLN A CA 1
ATOM 1401 C C . GLN A 1 185 ? 4.014 -1.581 -9.704 1.00 97.75 185 GLN A C 1
ATOM 1403 O O . GLN A 1 185 ? 4.430 -1.937 -10.801 1.00 97.75 185 GLN A O 1
ATOM 1408 N N . SER A 1 186 ? 3.996 -0.295 -9.343 1.00 97.38 186 SER A N 1
ATOM 1409 C CA . SER A 1 186 ? 4.422 0.783 -10.239 1.00 97.38 186 SER A CA 1
ATOM 1410 C C . SER A 1 186 ? 5.882 0.638 -10.685 1.00 97.38 186 SER A C 1
ATOM 1412 O O . SER A 1 186 ? 6.200 0.940 -11.836 1.00 97.38 186 SER A O 1
ATOM 1414 N N . LYS A 1 187 ? 6.784 0.184 -9.802 1.00 97.12 187 LYS A N 1
ATOM 1415 C CA . LYS A 1 187 ? 8.188 -0.090 -10.160 1.00 97.12 187 LYS A CA 1
ATOM 1416 C C . LYS A 1 187 ? 8.311 -1.282 -11.104 1.00 97.12 187 LYS A C 1
ATOM 1418 O O . LYS A 1 187 ? 9.090 -1.219 -12.051 1.00 97.12 187 LYS A O 1
ATOM 1423 N N . PHE A 1 188 ? 7.544 -2.349 -10.880 1.00 97.12 188 PHE A N 1
ATOM 1424 C CA . PHE A 1 188 ? 7.503 -3.492 -11.794 1.00 97.12 188 PHE A CA 1
ATOM 1425 C C . PHE A 1 188 ? 7.010 -3.085 -13.182 1.00 97.12 188 PHE A C 1
ATOM 1427 O O . PHE A 1 188 ? 7.671 -3.406 -14.169 1.00 97.12 188 PHE A O 1
ATOM 1434 N N . ASP A 1 189 ? 5.932 -2.306 -13.258 1.00 97.75 189 ASP A N 1
ATOM 1435 C CA . ASP A 1 189 ? 5.392 -1.804 -14.523 1.00 97.75 189 ASP A CA 1
ATOM 1436 C C . ASP A 1 189 ? 6.408 -0.915 -15.256 1.00 97.75 189 ASP A C 1
ATOM 1438 O O . ASP A 1 189 ? 6.549 -0.986 -16.481 1.00 97.75 189 ASP A O 1
ATOM 1442 N N . GLN A 1 190 ? 7.151 -0.083 -14.518 1.00 98.31 190 GLN A N 1
ATOM 1443 C CA . GLN A 1 190 ? 8.229 0.728 -15.080 1.00 98.31 190 GLN A CA 1
ATOM 1444 C C . GLN A 1 190 ? 9.364 -0.144 -15.634 1.00 98.31 190 GLN A C 1
ATOM 1446 O O . GLN A 1 190 ? 9.763 0.038 -16.784 1.00 98.31 190 GLN A O 1
ATOM 1451 N N . HIS A 1 191 ? 9.849 -1.121 -14.867 1.00 97.19 191 HIS A N 1
ATOM 1452 C CA . HIS A 1 191 ? 10.899 -2.031 -15.326 1.00 97.19 191 HIS A CA 1
ATOM 1453 C C . HIS A 1 191 ? 10.460 -2.886 -16.519 1.00 97.19 191 HIS A C 1
ATOM 1455 O O . HIS A 1 191 ? 11.267 -3.183 -17.401 1.00 97.19 191 HIS A O 1
ATOM 1461 N N . GLU A 1 192 ? 9.185 -3.265 -16.597 1.00 98.06 192 GLU A N 1
ATOM 1462 C CA . GLU A 1 192 ? 8.655 -3.983 -17.752 1.00 98.06 192 GLU A CA 1
ATOM 1463 C C . GLU A 1 192 ? 8.658 -3.104 -19.012 1.00 98.06 192 GLU A C 1
ATOM 1465 O O . GLU A 1 192 ? 9.042 -3.573 -20.088 1.00 98.06 192 GLU A O 1
ATOM 1470 N N . LYS A 1 193 ? 8.294 -1.819 -18.886 1.00 98.19 193 LYS A N 1
ATOM 1471 C CA . LYS A 1 193 ? 8.389 -0.838 -19.981 1.00 98.19 193 LYS A CA 1
ATOM 1472 C C . LYS A 1 193 ? 9.835 -0.636 -20.424 1.00 98.19 193 LYS A C 1
ATOM 1474 O O . LYS A 1 193 ? 10.125 -0.768 -21.609 1.00 98.19 193 LYS A O 1
ATOM 1479 N N . GLU A 1 194 ? 10.751 -0.414 -19.485 1.00 97.56 194 GLU A N 1
ATOM 1480 C CA . GLU A 1 194 ? 12.185 -0.259 -19.769 1.00 97.56 194 GLU A CA 1
ATOM 1481 C C . GLU A 1 194 ? 12.758 -1.493 -20.479 1.00 97.56 194 GLU A C 1
ATOM 1483 O O . GLU A 1 194 ? 13.515 -1.374 -21.444 1.00 97.56 194 GLU A O 1
ATOM 1488 N N . ARG A 1 195 ? 12.354 -2.695 -20.051 1.00 97.94 195 ARG A N 1
ATOM 1489 C CA . ARG A 1 195 ? 12.754 -3.953 -20.687 1.00 97.94 195 ARG A CA 1
ATOM 1490 C C . ARG A 1 195 ? 12.225 -4.065 -22.116 1.00 97.94 195 ARG A C 1
ATOM 1492 O O . ARG A 1 195 ? 12.984 -4.460 -23.002 1.00 97.94 195 ARG A O 1
ATOM 1499 N N . LYS A 1 196 ? 10.954 -3.725 -22.352 1.00 98.31 196 LYS A N 1
ATOM 1500 C CA . LYS A 1 196 ? 10.356 -3.704 -23.699 1.00 98.31 196 LYS A CA 1
ATOM 1501 C C . LYS A 1 196 ? 11.081 -2.704 -24.601 1.00 98.31 196 LYS A C 1
ATOM 1503 O O . LYS A 1 196 ? 11.463 -3.058 -25.713 1.00 98.31 196 LYS A O 1
ATOM 1508 N N . ASP A 1 197 ? 11.367 -1.506 -24.102 1.00 97.88 197 ASP A N 1
ATOM 1509 C CA . ASP A 1 197 ? 12.104 -0.482 -24.846 1.00 97.88 197 ASP A CA 1
ATOM 1510 C C . ASP A 1 197 ? 13.534 -0.919 -25.180 1.00 97.88 197 ASP A C 1
ATOM 1512 O O . ASP A 1 197 ? 13.999 -0.723 -26.306 1.00 97.88 197 ASP A O 1
ATOM 1516 N N . ALA A 1 198 ? 14.236 -1.545 -24.232 1.00 96.81 198 ALA A N 1
ATOM 1517 C CA . ALA A 1 198 ? 15.568 -2.094 -24.461 1.00 96.81 198 ALA A CA 1
ATOM 1518 C C . ALA A 1 198 ? 15.553 -3.189 -25.540 1.00 96.81 198 ALA A C 1
ATOM 1520 O O . ALA A 1 198 ? 16.414 -3.185 -26.423 1.00 96.81 198 ALA A O 1
ATOM 1521 N N . MET A 1 199 ? 14.550 -4.076 -25.523 1.00 98.00 199 MET A N 1
ATOM 1522 C CA . MET A 1 199 ? 14.359 -5.088 -26.568 1.00 98.00 199 MET A CA 1
ATOM 1523 C C . MET A 1 199 ? 14.117 -4.446 -27.936 1.00 98.00 199 MET A C 1
ATOM 1525 O O . MET A 1 199 ? 14.782 -4.815 -28.898 1.00 98.00 199 MET A O 1
ATOM 1529 N N . LEU A 1 200 ? 13.245 -3.438 -28.024 1.00 97.44 200 LEU A N 1
ATOM 1530 C CA . LEU A 1 200 ? 12.981 -2.729 -29.280 1.00 97.44 200 LEU A CA 1
ATOM 1531 C C . LEU A 1 200 ? 14.239 -2.043 -29.832 1.00 97.44 200 LEU A C 1
ATOM 1533 O O . LEU A 1 200 ? 14.503 -2.110 -31.032 1.00 97.44 200 LEU A O 1
ATOM 1537 N N . ARG A 1 201 ? 15.043 -1.404 -28.972 1.00 96.50 201 ARG A N 1
ATOM 1538 C CA . ARG A 1 201 ? 16.327 -0.797 -29.371 1.00 96.50 201 ARG A CA 1
ATOM 1539 C C . ARG A 1 201 ? 17.308 -1.848 -29.878 1.00 96.50 201 ARG A C 1
ATOM 1541 O O . ARG A 1 201 ? 17.966 -1.617 -30.888 1.00 96.50 201 ARG A O 1
ATOM 1548 N N . HIS A 1 202 ? 17.382 -2.993 -29.204 1.00 97.56 202 HIS A N 1
ATOM 1549 C CA . HIS A 1 202 ? 18.234 -4.102 -29.615 1.00 97.56 202 HIS A CA 1
ATOM 1550 C C . HIS A 1 202 ? 17.816 -4.659 -30.980 1.00 97.56 202 HIS A C 1
ATOM 1552 O O . HIS A 1 202 ? 18.651 -4.763 -31.873 1.00 97.56 202 HIS A O 1
ATOM 1558 N N . THR A 1 203 ? 16.525 -4.933 -31.186 1.00 98.19 203 THR A N 1
ATOM 1559 C CA . THR A 1 203 ? 15.998 -5.407 -32.475 1.00 98.19 203 THR A CA 1
ATOM 1560 C C . THR A 1 203 ? 16.283 -4.415 -33.604 1.00 98.19 203 THR A C 1
ATOM 1562 O O . THR A 1 203 ? 16.784 -4.818 -34.649 1.00 98.19 203 THR A O 1
ATOM 1565 N N . ARG A 1 204 ? 16.080 -3.110 -33.374 1.00 97.69 204 ARG A N 1
ATOM 1566 C CA . ARG A 1 204 ? 16.422 -2.066 -34.358 1.00 97.69 204 ARG A CA 1
ATOM 1567 C C . ARG A 1 204 ? 17.915 -2.033 -34.695 1.00 97.69 204 ARG A C 1
ATOM 1569 O O . ARG A 1 204 ? 18.282 -1.807 -35.844 1.00 97.69 204 ARG A O 1
ATOM 1576 N N . LEU A 1 205 ? 18.788 -2.223 -33.705 1.00 97.50 205 LEU A N 1
ATOM 1577 C CA . LEU A 1 205 ? 20.235 -2.289 -33.933 1.00 97.50 205 LEU A CA 1
ATOM 1578 C C . LEU A 1 205 ? 20.622 -3.538 -34.731 1.00 97.50 205 LEU A C 1
ATOM 1580 O O . LEU A 1 205 ? 21.457 -3.445 -35.627 1.00 97.50 205 LEU A O 1
ATOM 1584 N N . GLU A 1 206 ? 20.004 -4.686 -34.452 1.00 97.88 206 GLU A N 1
ATOM 1585 C CA . GLU A 1 206 ? 20.218 -5.906 -35.232 1.00 97.88 206 GLU A CA 1
ATOM 1586 C C . GLU A 1 206 ? 19.759 -5.762 -36.684 1.00 97.88 206 GLU A C 1
ATOM 1588 O O . GLU A 1 206 ? 20.432 -6.265 -37.582 1.00 97.88 206 GLU A O 1
ATOM 1593 N N . GLU A 1 207 ? 18.625 -5.101 -36.924 1.00 97.38 207 GLU A N 1
ATOM 1594 C CA . GLU A 1 207 ? 18.124 -4.801 -38.270 1.00 97.38 207 GLU A CA 1
ATOM 1595 C C . GLU A 1 207 ? 19.124 -3.942 -39.044 1.00 97.38 207 GLU A C 1
ATOM 1597 O O . GLU A 1 207 ? 19.593 -4.375 -40.096 1.00 97.38 207 GLU A O 1
ATOM 1602 N N . ARG A 1 208 ? 19.569 -2.815 -38.471 1.00 95.88 208 ARG A N 1
ATOM 1603 C CA . ARG A 1 208 ? 20.608 -1.960 -39.076 1.00 95.88 208 ARG A CA 1
ATOM 1604 C C . ARG A 1 208 ? 21.904 -2.715 -39.334 1.00 95.88 208 ARG A C 1
ATOM 1606 O O . ARG A 1 208 ? 22.521 -2.578 -40.381 1.00 95.88 208 ARG A O 1
ATOM 1613 N N . TRP A 1 209 ? 22.314 -3.570 -38.402 1.00 97.25 209 TRP A N 1
ATOM 1614 C CA . TRP A 1 209 ? 23.524 -4.362 -38.581 1.00 97.25 209 TRP A CA 1
ATOM 1615 C C . TRP A 1 209 ? 23.382 -5.409 -39.695 1.00 97.25 209 TRP A C 1
ATOM 1617 O O . TRP A 1 209 ? 24.341 -5.685 -40.421 1.00 97.25 209 TRP A O 1
ATOM 1627 N N . LYS A 1 210 ? 22.189 -5.996 -39.866 1.00 97.81 210 LYS A N 1
ATOM 1628 C CA . LYS A 1 210 ? 21.875 -6.881 -40.998 1.00 97.81 210 LYS A CA 1
ATOM 1629 C C . LYS A 1 210 ? 21.867 -6.107 -42.315 1.00 97.81 210 LYS A C 1
ATOM 1631 O O . LYS A 1 210 ? 22.423 -6.621 -43.284 1.00 97.81 210 LYS A O 1
ATOM 1636 N N . GLU A 1 211 ? 21.293 -4.907 -42.343 1.00 95.12 211 GLU A N 1
ATOM 1637 C CA . GLU A 1 211 ? 21.313 -3.995 -43.495 1.00 95.12 211 GLU A CA 1
ATOM 1638 C C . GLU A 1 211 ? 22.751 -3.652 -43.893 1.00 95.12 211 GLU A C 1
ATOM 1640 O O . GLU A 1 211 ? 23.152 -3.978 -45.008 1.00 95.12 211 GLU A O 1
ATOM 1645 N N . ASP A 1 212 ? 23.570 -3.157 -42.961 1.00 92.69 212 ASP A N 1
ATOM 1646 C CA . ASP A 1 212 ? 24.993 -2.859 -43.180 1.00 92.69 212 ASP A CA 1
ATOM 1647 C C . ASP A 1 212 ? 25.755 -4.083 -43.703 1.00 92.69 212 ASP A C 1
ATOM 1649 O O . ASP A 1 212 ? 26.610 -4.000 -44.589 1.00 92.69 212 ASP A O 1
ATOM 1653 N N . ARG A 1 213 ? 25.458 -5.269 -43.156 1.00 96.56 213 ARG A N 1
ATOM 1654 C CA . ARG A 1 213 ? 26.090 -6.519 -43.590 1.00 96.56 213 ARG A CA 1
ATOM 1655 C C . ARG A 1 213 ? 25.675 -6.901 -45.008 1.00 96.56 213 ARG A C 1
ATOM 1657 O O . ARG A 1 213 ? 26.512 -7.411 -45.755 1.00 96.56 213 ARG A O 1
ATOM 1664 N N . MET A 1 214 ? 24.410 -6.703 -45.373 1.00 93.19 214 MET A N 1
ATOM 1665 C CA . MET A 1 214 ? 23.926 -6.917 -46.738 1.00 93.19 214 MET A CA 1
ATOM 1666 C C . MET A 1 214 ? 24.521 -5.888 -47.699 1.00 93.19 214 MET A C 1
ATOM 1668 O O . MET A 1 214 ? 24.978 -6.280 -48.769 1.00 93.19 214 MET A O 1
ATOM 1672 N N . GLN A 1 215 ? 24.620 -4.624 -47.290 1.00 90.31 215 GLN A N 1
ATOM 1673 C CA . GLN A 1 215 ? 25.229 -3.547 -48.065 1.00 90.31 215 GLN A CA 1
ATOM 1674 C C . GLN A 1 215 ? 26.702 -3.840 -48.365 1.00 90.31 215 GLN A C 1
ATOM 1676 O O . GLN A 1 215 ? 27.092 -3.872 -49.528 1.00 90.31 215 GLN A O 1
ATOM 1681 N N . ARG A 1 216 ? 27.500 -4.209 -47.354 1.00 89.06 216 ARG A N 1
ATOM 1682 C CA . ARG A 1 216 ? 28.906 -4.619 -47.549 1.00 89.06 216 ARG A CA 1
ATOM 1683 C C . ARG A 1 216 ? 29.050 -5.834 -48.467 1.00 89.06 216 ARG A C 1
ATOM 1685 O O . ARG A 1 216 ? 30.005 -5.922 -49.234 1.00 89.06 216 ARG A O 1
ATOM 1692 N N . ARG A 1 217 ? 28.125 -6.799 -48.387 1.00 91.81 217 ARG A N 1
ATOM 1693 C CA . ARG A 1 217 ? 28.108 -7.959 -49.298 1.00 91.81 217 ARG A CA 1
ATOM 1694 C C . ARG A 1 217 ? 27.774 -7.542 -50.729 1.00 91.81 217 ARG A C 1
ATOM 1696 O O . ARG A 1 217 ? 28.406 -8.048 -51.650 1.00 91.81 217 ARG A O 1
ATOM 1703 N N . ALA A 1 218 ? 26.816 -6.637 -50.911 1.00 87.94 218 ALA A N 1
ATOM 1704 C CA . ALA A 1 218 ? 26.453 -6.102 -52.217 1.00 87.94 218 ALA A CA 1
ATOM 1705 C C . ALA A 1 218 ? 27.617 -5.312 -52.838 1.00 87.94 218 ALA A C 1
ATOM 1707 O O . ALA A 1 218 ? 27.966 -5.569 -53.985 1.00 87.94 218 ALA A O 1
ATOM 1708 N N . GLU A 1 219 ? 28.281 -4.445 -52.067 1.00 86.12 219 GLU A N 1
ATOM 1709 C CA . GLU A 1 219 ? 29.492 -3.720 -52.486 1.00 86.12 219 GLU A CA 1
ATOM 1710 C C . GLU A 1 219 ? 30.614 -4.676 -52.911 1.00 86.12 219 GLU A C 1
ATOM 1712 O O . GLU A 1 219 ? 31.245 -4.481 -53.950 1.00 86.12 219 GLU A O 1
ATOM 1717 N N . ALA A 1 220 ? 30.839 -5.746 -52.141 1.00 89.31 220 ALA A N 1
ATOM 1718 C CA . ALA A 1 220 ? 31.853 -6.749 -52.460 1.00 89.31 220 ALA A CA 1
ATOM 1719 C C . ALA A 1 220 ? 31.543 -7.532 -53.748 1.00 89.31 220 ALA A C 1
ATOM 1721 O O . ALA A 1 220 ? 32.466 -7.875 -54.482 1.00 89.31 220 ALA A O 1
ATOM 1722 N N . LEU A 1 221 ? 30.266 -7.820 -54.026 1.00 91.50 221 LEU A N 1
ATOM 1723 C CA . LEU A 1 221 ? 29.843 -8.544 -55.231 1.00 91.50 221 LEU A CA 1
ATOM 1724 C C . LEU A 1 221 ? 29.818 -7.657 -56.478 1.00 91.50 221 LEU A C 1
ATOM 1726 O O . LEU A 1 221 ? 30.185 -8.113 -57.557 1.00 91.50 221 LEU A O 1
ATOM 1730 N N . LEU A 1 222 ? 29.371 -6.409 -56.341 1.00 85.94 222 LEU A N 1
ATOM 1731 C CA . LEU A 1 222 ? 29.206 -5.487 -57.465 1.00 85.94 222 LEU A CA 1
ATOM 1732 C C . LEU A 1 222 ? 30.498 -4.733 -57.802 1.00 85.94 222 LEU A C 1
ATOM 1734 O O . LEU A 1 222 ? 30.589 -4.154 -58.879 1.00 85.94 222 LEU A O 1
ATOM 1738 N N . GLY A 1 223 ? 31.490 -4.695 -56.903 1.00 77.88 223 GLY A N 1
ATOM 1739 C CA . GLY A 1 223 ? 32.751 -3.966 -57.105 1.00 77.88 223 GLY A CA 1
ATOM 1740 C C . GLY A 1 223 ? 32.595 -2.439 -57.137 1.00 77.88 223 GLY A C 1
ATOM 1741 O O . GLY A 1 223 ? 33.588 -1.711 -57.160 1.00 77.88 223 GLY A O 1
ATOM 1742 N N . ILE A 1 224 ? 31.357 -1.946 -57.087 1.00 72.19 224 ILE A N 1
ATOM 1743 C CA . ILE A 1 224 ? 31.012 -0.552 -56.868 1.00 72.19 224 ILE A CA 1
ATOM 1744 C C . ILE A 1 224 ? 31.160 -0.334 -55.368 1.00 72.19 224 ILE A C 1
ATOM 1746 O O . ILE A 1 224 ? 30.275 -0.668 -54.580 1.00 72.19 224 ILE A O 1
ATOM 1750 N N . LYS A 1 225 ? 32.311 0.201 -54.953 1.00 64.81 225 LYS A N 1
ATOM 1751 C CA . LYS A 1 225 ? 32.377 0.866 -53.654 1.00 64.81 225 LYS A CA 1
ATOM 1752 C C . LYS A 1 225 ? 31.328 1.966 -53.725 1.00 64.81 225 LYS A C 1
ATOM 1754 O O . LYS A 1 225 ? 31.505 2.892 -54.515 1.00 64.81 225 LYS A O 1
ATOM 1759 N N . ASN A 1 226 ? 30.279 1.879 -52.912 1.00 57.53 226 ASN A N 1
ATOM 1760 C CA . ASN A 1 226 ? 29.546 3.069 -52.507 1.00 57.53 226 ASN A CA 1
ATOM 1761 C C . ASN A 1 226 ? 30.548 3.932 -51.727 1.00 57.53 226 ASN A C 1
ATOM 1763 O O . ASN A 1 226 ? 30.590 3.933 -50.501 1.00 57.53 226 ASN A O 1
ATOM 1767 N N . GLN A 1 227 ? 31.443 4.616 -52.444 1.00 53.94 227 GLN A N 1
ATOM 1768 C CA . GLN A 1 227 ? 31.986 5.873 -51.967 1.00 53.94 227 GLN A CA 1
ATOM 1769 C C . GLN A 1 227 ? 30.729 6.703 -51.769 1.00 53.94 227 GLN A C 1
ATOM 1771 O O . GLN A 1 227 ? 30.024 6.943 -52.749 1.00 53.94 227 GLN A O 1
ATOM 1776 N N . GLY A 1 228 ? 30.358 6.885 -50.496 1.00 51.12 228 GLY A N 1
ATOM 1777 C CA . GLY A 1 228 ? 29.042 7.362 -50.089 1.00 51.12 228 GLY A CA 1
ATOM 1778 C C . GLY A 1 228 ? 28.595 8.490 -50.993 1.00 51.12 228 GLY A C 1
ATOM 1779 O O . GLY A 1 228 ? 29.445 9.316 -51.313 1.00 51.12 228 GLY A O 1
ATOM 1780 N N . GLU A 1 229 ? 27.331 8.420 -51.433 1.00 51.12 229 GLU A N 1
ATOM 1781 C CA . GLU A 1 229 ? 26.601 9.463 -52.162 1.00 51.12 229 GLU A CA 1
ATOM 1782 C C . GLU A 1 229 ? 27.468 10.697 -52.346 1.00 51.12 229 GLU A C 1
ATOM 1784 O O . GLU A 1 229 ? 27.582 11.472 -51.397 1.00 51.12 229 GLU A O 1
ATOM 1789 N N . ASP A 1 230 ? 28.171 10.746 -53.490 1.00 47.19 230 ASP A N 1
ATOM 1790 C CA . ASP A 1 230 ? 29.097 11.797 -53.913 1.00 47.19 230 ASP A CA 1
ATOM 1791 C C . ASP A 1 230 ? 28.802 13.055 -53.114 1.00 47.19 230 ASP A C 1
ATOM 1793 O O . ASP A 1 230 ? 27.733 13.633 -53.327 1.00 47.19 230 ASP A O 1
ATOM 1797 N N . ALA A 1 231 ? 29.619 13.332 -52.082 1.00 55.72 231 ALA A N 1
ATOM 1798 C CA . ALA A 1 231 ? 29.345 14.382 -51.113 1.00 55.72 231 ALA A CA 1
ATOM 1799 C C . ALA A 1 231 ? 29.174 15.640 -51.937 1.00 55.72 231 ALA A C 1
ATOM 1801 O O . ALA A 1 231 ? 30.172 16.207 -52.380 1.00 55.72 231 ALA A O 1
ATOM 1802 N N . LYS A 1 232 ? 27.914 15.972 -52.244 1.00 56.81 232 LYS A N 1
ATOM 1803 C CA . LYS A 1 232 ? 27.566 16.983 -53.229 1.00 56.81 232 LYS A CA 1
ATOM 1804 C C . LYS A 1 232 ? 28.306 18.187 -52.709 1.00 56.81 232 LYS A C 1
ATOM 1806 O O . LYS A 1 232 ? 28.037 18.610 -51.584 1.00 56.81 232 LYS A O 1
ATOM 1811 N N . ILE A 1 233 ? 29.344 18.616 -53.422 1.00 56.62 233 ILE A N 1
ATOM 1812 C CA . ILE A 1 233 ? 30.178 19.719 -52.968 1.00 56.62 233 ILE A CA 1
ATOM 1813 C C . ILE A 1 233 ? 29.299 20.937 -53.208 1.00 56.62 233 ILE A C 1
ATOM 1815 O O . ILE A 1 233 ? 29.385 21.592 -54.242 1.00 56.62 233 ILE A O 1
ATOM 1819 N N . TYR A 1 234 ? 28.342 21.135 -52.303 1.00 64.06 234 TYR A N 1
ATOM 1820 C CA . TYR A 1 234 ? 27.461 22.272 -52.269 1.00 64.06 234 TYR A CA 1
ATOM 1821 C C . TYR A 1 234 ? 28.389 23.470 -52.205 1.00 64.06 234 TYR A C 1
ATOM 1823 O O . TYR A 1 234 ? 29.289 23.532 -51.357 1.00 64.06 234 TYR A O 1
ATOM 1831 N N . SER A 1 235 ? 28.223 24.402 -53.138 1.00 76.19 235 SER A N 1
ATOM 1832 C CA . SER A 1 235 ? 28.893 25.677 -52.969 1.00 76.19 235 SER A CA 1
ATOM 1833 C C . SER A 1 235 ? 28.399 26.275 -51.649 1.00 76.19 235 SER A C 1
ATOM 1835 O O . SER A 1 235 ? 27.283 25.987 -51.214 1.00 76.19 235 SER A O 1
ATOM 1837 N N . GLN A 1 236 ? 29.208 27.104 -50.988 1.00 80.56 236 GLN A N 1
ATOM 1838 C CA . GLN A 1 236 ? 28.803 27.738 -49.724 1.00 80.56 236 GLN A CA 1
ATOM 1839 C C . GLN A 1 236 ? 27.411 28.387 -49.833 1.00 80.56 236 GLN A C 1
ATOM 1841 O O . GLN A 1 236 ? 26.622 28.333 -48.900 1.00 80.56 236 GLN A O 1
ATOM 1846 N N . ARG A 1 237 ? 27.084 28.917 -51.017 1.00 83.38 237 ARG A N 1
ATOM 1847 C CA . ARG A 1 237 ? 25.783 29.504 -51.321 1.00 83.38 237 ARG A CA 1
ATOM 1848 C C . ARG A 1 237 ? 24.633 28.495 -51.276 1.00 83.38 237 ARG A C 1
ATOM 1850 O O . ARG A 1 237 ? 23.579 28.832 -50.755 1.00 83.38 237 ARG A O 1
ATOM 1857 N N . ASP A 1 238 ? 24.840 27.280 -51.774 1.00 82.81 238 ASP A N 1
ATOM 1858 C CA . ASP A 1 238 ? 23.824 26.222 -51.747 1.00 82.81 238 ASP A CA 1
ATOM 1859 C C . ASP A 1 238 ? 23.614 25.703 -50.316 1.00 82.81 238 ASP A C 1
ATOM 1861 O O . ASP A 1 238 ? 22.488 25.420 -49.919 1.00 82.81 238 ASP A O 1
ATOM 1865 N N . VAL A 1 239 ? 24.685 25.630 -49.511 1.00 82.50 239 VAL A N 1
ATOM 1866 C CA . VAL A 1 239 ? 24.582 25.304 -48.077 1.00 82.50 239 VAL A CA 1
ATOM 1867 C C . VAL A 1 239 ? 23.811 26.392 -47.333 1.00 82.50 239 VAL A C 1
ATOM 1869 O O . VAL A 1 239 ? 22.948 26.071 -46.522 1.00 82.50 239 VAL A O 1
ATOM 1872 N N . ASP A 1 240 ? 24.080 27.665 -47.626 1.00 88.25 240 ASP A N 1
ATOM 1873 C CA . ASP A 1 240 ? 23.392 28.796 -46.999 1.00 88.25 240 ASP A CA 1
ATOM 1874 C C . ASP A 1 240 ? 21.903 28.859 -47.405 1.00 88.25 240 ASP A C 1
ATOM 1876 O O . ASP A 1 240 ? 21.053 29.190 -46.578 1.00 88.25 240 ASP A O 1
ATOM 1880 N N . GLU A 1 241 ? 21.560 28.537 -48.658 1.00 88.88 241 GLU A N 1
ATOM 1881 C CA . GLU A 1 241 ? 20.167 28.445 -49.124 1.00 88.88 241 GLU A CA 1
ATOM 1882 C C . GLU A 1 241 ? 19.436 27.265 -48.474 1.00 88.88 241 GLU A C 1
ATOM 1884 O O . GLU A 1 241 ? 18.348 27.445 -47.929 1.00 88.88 241 GLU A O 1
ATOM 1889 N N . MET A 1 242 ? 20.071 26.094 -48.413 1.00 83.94 242 MET A N 1
ATOM 1890 C CA . MET A 1 242 ? 19.493 24.911 -47.775 1.00 83.94 242 MET A CA 1
ATOM 1891 C C . MET A 1 242 ? 19.348 25.090 -46.254 1.00 83.94 242 MET A C 1
ATOM 1893 O O . MET A 1 242 ? 18.363 24.644 -45.670 1.00 83.94 242 MET A O 1
ATOM 1897 N N . MET A 1 243 ? 20.289 25.785 -45.603 1.00 83.00 243 MET A N 1
ATOM 1898 C CA . MET A 1 243 ? 20.179 26.161 -44.190 1.00 83.00 243 MET A CA 1
ATOM 1899 C C . MET A 1 243 ? 19.026 27.134 -43.954 1.00 83.00 243 MET A C 1
ATOM 1901 O O . MET A 1 243 ? 18.291 26.956 -42.991 1.00 83.00 243 MET A O 1
ATOM 1905 N N . LYS A 1 244 ? 18.807 28.111 -44.841 1.00 89.50 244 LYS A N 1
ATOM 1906 C CA . LYS A 1 244 ? 17.653 29.020 -44.742 1.00 89.50 244 LYS A CA 1
ATOM 1907 C C . LYS A 1 244 ? 16.323 28.304 -44.940 1.00 89.50 244 LYS A C 1
ATOM 1909 O O . LYS A 1 244 ? 15.367 28.603 -44.231 1.00 89.50 244 LYS A O 1
ATOM 1914 N N . GLU A 1 245 ? 16.242 27.383 -45.895 1.00 88.94 245 GLU A N 1
ATOM 1915 C CA . GLU A 1 245 ? 15.045 26.560 -46.094 1.00 88.94 245 GLU A CA 1
ATOM 1916 C C . GLU A 1 245 ? 14.788 25.672 -44.877 1.00 88.94 245 GLU A C 1
ATOM 1918 O O . GLU A 1 245 ? 13.668 25.622 -44.374 1.00 88.94 245 GLU A O 1
ATOM 1923 N N . TRP A 1 246 ? 15.838 25.061 -44.327 1.00 89.06 246 TRP A N 1
ATOM 1924 C CA . TRP A 1 246 ? 15.745 24.261 -43.113 1.00 89.06 246 TRP A CA 1
ATOM 1925 C C . TRP A 1 246 ? 15.320 25.090 -41.896 1.00 89.06 246 TRP A C 1
ATOM 1927 O O . TRP A 1 246 ? 14.434 24.675 -41.153 1.00 89.06 246 TRP A O 1
ATOM 1937 N N . GLU A 1 247 ? 15.898 26.276 -41.700 1.00 87.69 247 GLU A N 1
ATOM 1938 C CA . GLU A 1 247 ? 15.496 27.208 -40.643 1.00 87.69 247 GLU A CA 1
ATOM 1939 C C . GLU A 1 247 ? 14.019 27.589 -40.788 1.00 87.69 247 GLU A C 1
ATOM 1941 O O . GLU A 1 247 ? 13.261 27.509 -39.823 1.00 87.69 247 GLU A O 1
ATOM 1946 N N . LYS A 1 248 ? 13.572 27.887 -42.008 1.00 91.62 248 LYS A N 1
ATOM 1947 C CA . LYS A 1 248 ? 12.178 28.235 -42.279 1.00 91.62 248 LYS A CA 1
ATOM 1948 C C . LYS A 1 248 ? 11.205 27.073 -42.059 1.00 91.62 248 LYS A C 1
ATOM 1950 O O . LYS A 1 248 ? 10.086 27.281 -41.603 1.00 91.62 248 LYS A O 1
ATOM 1955 N N . GLU A 1 249 ? 11.601 25.845 -42.381 1.00 87.69 249 GLU A N 1
ATOM 1956 C CA . GLU A 1 249 ? 10.736 24.669 -42.227 1.00 87.69 249 GLU A CA 1
ATOM 1957 C C . GLU A 1 249 ? 10.746 24.079 -40.814 1.00 87.69 249 GLU A C 1
ATOM 1959 O O . GLU A 1 249 ? 9.790 23.411 -40.421 1.00 87.69 249 GLU A O 1
ATOM 1964 N N . ARG A 1 250 ? 11.831 24.261 -40.056 1.00 84.62 250 ARG A N 1
ATOM 1965 C CA . ARG A 1 250 ? 12.042 23.575 -38.769 1.00 84.62 250 ARG A CA 1
ATOM 1966 C C . ARG A 1 250 ? 12.146 24.527 -37.594 1.00 84.62 250 ARG A C 1
ATOM 1968 O O . ARG A 1 250 ? 11.617 24.217 -36.533 1.00 84.62 250 ARG A O 1
ATOM 1975 N N . VAL A 1 251 ? 12.843 25.648 -37.752 1.00 84.56 251 VAL A N 1
ATOM 1976 C CA . VAL A 1 251 ? 13.110 26.586 -36.654 1.00 84.56 251 VAL A CA 1
ATOM 1977 C C . VAL A 1 251 ? 11.957 27.570 -36.498 1.00 84.56 251 VAL A C 1
ATOM 1979 O O . VAL A 1 251 ? 11.496 27.766 -35.375 1.00 84.56 251 VAL A O 1
ATOM 1982 N N . ASP A 1 252 ? 11.439 28.126 -37.595 1.00 87.19 252 ASP A N 1
ATOM 1983 C CA . ASP A 1 252 ? 10.323 29.078 -37.546 1.00 87.19 252 ASP A CA 1
ATOM 1984 C C . ASP A 1 252 ? 9.057 28.490 -36.889 1.00 87.19 252 ASP A C 1
ATOM 1986 O O . ASP A 1 252 ? 8.538 29.136 -35.974 1.00 87.19 252 ASP A O 1
ATOM 1990 N N . PRO A 1 253 ? 8.606 27.254 -37.205 1.00 89.81 253 PRO A N 1
ATOM 1991 C CA . PRO A 1 253 ? 7.451 26.658 -36.531 1.00 89.81 253 PRO A CA 1
ATOM 1992 C C . PRO A 1 253 ? 7.683 26.451 -35.032 1.00 89.81 253 PRO A C 1
ATOM 1994 O O . PRO A 1 253 ? 6.804 26.727 -34.226 1.00 89.81 253 PRO A O 1
ATOM 1997 N N . LEU A 1 254 ? 8.888 26.038 -34.624 1.00 83.75 254 LEU A N 1
ATOM 1998 C CA . LEU A 1 254 ? 9.225 25.873 -33.205 1.00 83.75 254 LEU A CA 1
ATOM 1999 C C . LEU A 1 254 ? 9.275 27.217 -32.465 1.00 83.75 254 LEU A C 1
ATOM 2001 O O . LEU A 1 254 ? 8.939 27.296 -31.281 1.00 83.75 254 LEU A O 1
ATOM 2005 N N . LEU A 1 255 ? 9.694 28.290 -33.140 1.00 87.50 255 LEU A N 1
ATOM 2006 C CA . LEU A 1 255 ? 9.657 29.643 -32.588 1.00 87.50 255 LEU A CA 1
ATOM 2007 C C . LEU A 1 255 ? 8.224 30.173 -32.472 1.00 87.50 255 LEU A C 1
ATOM 2009 O O . LEU A 1 255 ? 7.930 30.898 -31.518 1.00 87.50 255 LEU A O 1
ATOM 2013 N N . GLU A 1 256 ? 7.342 29.828 -33.408 1.00 89.38 256 GLU A N 1
ATOM 2014 C CA . GLU A 1 256 ? 5.908 30.116 -33.332 1.00 89.38 256 GLU A CA 1
ATOM 2015 C C . GLU A 1 256 ? 5.247 29.335 -32.193 1.00 89.38 256 GLU A C 1
ATOM 2017 O O . GLU A 1 256 ? 4.643 29.957 -31.320 1.00 89.38 256 GLU A O 1
ATOM 2022 N N . GLU A 1 257 ? 5.487 28.027 -32.088 1.00 87.19 257 GLU A N 1
ATOM 2023 C CA . GLU A 1 257 ? 5.019 27.196 -30.972 1.00 87.19 257 GLU A CA 1
ATOM 2024 C C . GLU A 1 257 ? 5.524 27.722 -29.619 1.00 87.19 257 GLU A C 1
ATOM 2026 O O . GLU A 1 257 ? 4.769 27.799 -28.653 1.00 87.19 257 GLU A O 1
ATOM 2031 N N . LEU A 1 258 ? 6.782 28.167 -29.520 1.00 86.69 258 LEU A N 1
ATOM 2032 C CA . LEU A 1 258 ? 7.302 28.787 -28.296 1.00 86.69 258 LEU A CA 1
ATOM 2033 C C . LEU A 1 258 ? 6.607 30.111 -27.956 1.00 86.69 258 LEU A C 1
ATOM 2035 O O . LEU A 1 258 ? 6.443 30.427 -26.773 1.00 86.69 258 LEU A O 1
ATOM 2039 N N . LYS A 1 259 ? 6.223 30.911 -28.956 1.00 89.94 259 LYS A N 1
ATOM 2040 C CA . LYS A 1 259 ? 5.447 32.143 -28.740 1.00 89.94 259 LYS A CA 1
ATOM 2041 C C . LYS A 1 259 ? 4.025 31.814 -28.294 1.00 89.94 259 LYS A C 1
ATOM 2043 O O . LYS A 1 259 ? 3.551 32.426 -27.339 1.00 89.94 259 LYS A O 1
ATOM 2048 N N . GLU A 1 260 ? 3.384 30.828 -28.914 1.00 89.88 260 GLU A N 1
ATOM 2049 C CA . GLU A 1 260 ? 2.059 30.341 -28.525 1.00 89.88 260 GLU A CA 1
ATOM 2050 C C . GLU A 1 260 ? 2.063 29.763 -27.110 1.00 89.88 260 GLU A C 1
ATOM 2052 O O . GLU A 1 260 ? 1.228 30.136 -26.292 1.00 89.88 260 GLU A O 1
ATOM 2057 N N . LEU A 1 261 ? 3.056 28.941 -26.762 1.00 84.19 261 LEU A N 1
ATOM 2058 C CA . LEU A 1 261 ? 3.224 28.404 -25.411 1.00 84.19 261 LEU A CA 1
ATOM 2059 C C . LEU A 1 261 ? 3.477 29.509 -24.382 1.00 84.19 261 LEU A C 1
ATOM 2061 O O . LEU A 1 261 ? 2.971 29.431 -23.261 1.00 84.19 261 LEU A O 1
ATOM 2065 N N . LYS A 1 262 ? 4.225 30.562 -24.736 1.00 86.25 262 LYS A N 1
ATOM 2066 C CA . LYS A 1 262 ? 4.398 31.734 -23.862 1.00 86.25 262 LYS A CA 1
ATOM 2067 C C . LYS A 1 262 ? 3.082 32.476 -23.646 1.00 86.25 262 LYS A C 1
ATOM 2069 O O . LYS A 1 262 ? 2.788 32.793 -22.496 1.00 86.25 262 LYS A O 1
ATOM 2074 N N . LEU A 1 263 ? 2.297 32.693 -24.701 1.00 88.44 263 LEU A N 1
ATOM 2075 C CA . LEU A 1 263 ? 0.973 33.312 -24.615 1.00 88.44 263 LEU A CA 1
ATOM 2076 C C . LEU A 1 263 ? -0.001 32.458 -23.799 1.00 88.44 263 LEU A C 1
ATOM 2078 O O . LEU A 1 263 ? -0.648 32.983 -22.902 1.00 88.44 263 LEU A O 1
ATOM 2082 N N . ALA A 1 264 ? -0.043 31.144 -24.025 1.00 87.00 264 ALA A N 1
ATOM 2083 C CA . ALA A 1 264 ? -0.864 30.214 -23.253 1.00 87.00 264 ALA A CA 1
ATOM 2084 C C . ALA A 1 264 ? -0.455 30.197 -21.772 1.00 87.00 264 ALA A C 1
ATOM 2086 O O . ALA A 1 264 ? -1.304 30.177 -20.882 1.00 87.00 264 ALA A O 1
ATOM 2087 N N . ARG A 1 265 ? 0.850 30.267 -21.483 1.00 89.62 265 ARG A N 1
ATOM 2088 C CA . ARG A 1 265 ? 1.369 30.395 -20.116 1.00 89.62 265 ARG A CA 1
ATOM 2089 C C . ARG A 1 265 ? 0.940 31.716 -19.479 1.00 89.62 265 ARG A C 1
ATOM 2091 O O . ARG A 1 265 ? 0.519 31.705 -18.325 1.00 89.62 265 ARG A O 1
ATOM 2098 N N . ASP A 1 266 ? 1.025 32.833 -20.197 1.00 86.81 266 ASP A N 1
ATOM 2099 C CA . ASP A 1 266 ? 0.572 34.140 -19.707 1.00 86.81 266 ASP A CA 1
ATOM 2100 C C . ASP A 1 266 ? -0.957 34.192 -19.519 1.00 86.81 266 ASP A C 1
ATOM 2102 O O . ASP A 1 266 ? -1.434 34.737 -18.524 1.00 86.81 266 ASP A O 1
ATOM 2106 N N . GLU A 1 267 ? -1.735 33.546 -20.389 1.00 87.62 267 GLU A N 1
ATOM 2107 C CA . GLU A 1 267 ? -3.189 33.410 -20.256 1.00 87.62 267 GLU A CA 1
ATOM 2108 C C . GLU A 1 267 ? -3.571 32.553 -19.041 1.00 87.62 267 GLU A C 1
ATOM 2110 O O . GLU A 1 267 ? -4.447 32.928 -18.262 1.00 87.62 267 GLU A O 1
ATOM 2115 N N . MET A 1 268 ? -2.886 31.427 -18.822 1.00 81.62 268 MET A N 1
ATOM 2116 C CA . MET A 1 268 ? -3.092 30.581 -17.642 1.00 81.62 268 MET A CA 1
ATOM 2117 C C . MET A 1 268 ? -2.692 31.302 -16.351 1.00 81.62 268 MET A C 1
ATOM 2119 O O . MET A 1 268 ? -3.401 31.201 -15.349 1.00 81.62 268 MET A O 1
ATOM 2123 N N . LEU A 1 269 ? -1.608 32.086 -16.368 1.00 81.06 269 LEU A N 1
ATOM 2124 C CA . LEU A 1 269 ? -1.248 32.961 -15.248 1.00 81.06 269 LEU A CA 1
ATOM 2125 C C . LEU A 1 269 ? -2.297 34.053 -15.016 1.00 81.06 269 LEU A C 1
ATOM 2127 O O . LEU A 1 269 ? -2.620 34.338 -13.864 1.00 81.06 269 LEU A O 1
ATOM 2131 N N . SER A 1 270 ? -2.863 34.629 -16.077 1.00 83.12 270 SER A N 1
ATOM 2132 C CA . SER A 1 270 ? -3.942 35.614 -15.980 1.00 83.12 270 SER A CA 1
ATOM 2133 C C . SER A 1 270 ? -5.221 35.002 -15.397 1.00 83.12 270 SER A C 1
ATOM 2135 O O . SER A 1 270 ? -5.810 35.591 -14.495 1.00 83.12 270 SER A O 1
ATOM 2137 N N . LYS A 1 271 ? -5.597 33.777 -15.795 1.00 80.56 271 LYS A N 1
ATOM 2138 C CA . LYS A 1 271 ? -6.718 33.018 -15.201 1.00 80.56 271 LYS A CA 1
ATOM 2139 C C . LYS A 1 271 ? -6.480 32.718 -13.718 1.00 80.56 271 LYS A C 1
ATOM 2141 O O . LYS A 1 271 ? -7.354 32.967 -12.895 1.00 80.56 271 LYS A O 1
ATOM 2146 N N . LEU A 1 272 ? -5.267 32.301 -13.350 1.00 73.94 272 LEU A N 1
ATOM 2147 C CA . LEU A 1 272 ? -4.875 32.095 -11.949 1.00 73.94 272 LEU A CA 1
ATOM 2148 C C . LEU A 1 272 ? -4.853 33.391 -11.123 1.00 73.94 272 LEU A C 1
ATOM 2150 O O . LEU A 1 272 ? -5.014 33.343 -9.904 1.00 73.94 272 LEU A O 1
ATOM 2154 N N . GLN A 1 273 ? -4.627 34.547 -11.751 1.00 73.31 273 GLN A N 1
ATOM 2155 C CA . GLN A 1 273 ? -4.729 35.853 -11.094 1.00 73.31 273 GLN A CA 1
ATOM 2156 C C . GLN A 1 273 ? -6.176 36.371 -11.037 1.00 73.31 273 GLN A C 1
ATOM 2158 O O . GLN A 1 273 ? -6.533 37.004 -10.048 1.00 73.31 273 GLN A O 1
ATOM 2163 N N . GLY A 1 274 ? -7.015 36.065 -12.031 1.00 62.81 274 GLY A N 1
ATOM 2164 C CA . GLY A 1 274 ? -8.438 36.420 -12.074 1.00 62.81 274 GLY A CA 1
ATOM 2165 C C . GLY A 1 274 ? -9.307 35.611 -11.104 1.00 62.81 274 GLY A C 1
ATOM 2166 O O . GLY A 1 274 ? -10.215 36.170 -10.493 1.00 62.81 274 GLY A O 1
ATOM 2167 N N . ASP A 1 275 ? -8.976 34.336 -10.874 1.00 57.09 275 ASP A N 1
ATOM 2168 C CA . ASP A 1 275 ? -9.661 33.471 -9.897 1.00 57.09 275 ASP A CA 1
ATOM 2169 C C . ASP A 1 275 ? -9.227 33.722 -8.442 1.00 57.09 275 ASP A C 1
ATOM 2171 O O . ASP A 1 275 ? -9.815 33.186 -7.495 1.00 57.09 275 ASP A O 1
ATOM 2175 N N . LYS A 1 276 ? -8.251 34.612 -8.217 1.00 53.84 276 LYS A N 1
ATOM 2176 C CA . LYS A 1 276 ? -7.985 35.166 -6.886 1.00 53.84 276 LYS A CA 1
ATOM 2177 C C . LYS A 1 276 ? -9.036 36.221 -6.560 1.00 53.84 276 LYS A C 1
ATOM 2179 O O . LYS A 1 276 ? -8.779 37.423 -6.566 1.00 53.84 276 LYS A O 1
ATOM 2184 N N . LYS A 1 277 ? -10.223 35.750 -6.174 1.00 49.88 277 LYS A N 1
ATOM 2185 C CA . LYS A 1 277 ? -11.144 36.517 -5.329 1.00 49.88 277 LYS A CA 1
ATOM 2186 C C . LYS A 1 277 ? -10.315 37.101 -4.174 1.00 49.88 277 LYS A C 1
ATOM 2188 O O . LYS A 1 277 ? -9.663 36.319 -3.476 1.00 49.88 277 LYS A O 1
ATOM 2193 N N . PRO A 1 278 ? -10.273 38.431 -3.976 1.00 45.56 278 PRO A N 1
ATOM 2194 C CA . PRO A 1 278 ? -9.404 39.017 -2.970 1.00 45.56 278 PRO A CA 1
ATOM 2195 C C . PRO A 1 278 ? -9.780 38.431 -1.603 1.00 45.56 278 PRO A C 1
ATOM 2197 O O . PRO A 1 278 ? -10.948 38.525 -1.201 1.00 45.56 278 PRO A O 1
ATOM 2200 N N . PRO A 1 279 ? -8.844 37.790 -0.879 1.00 48.16 279 PRO A N 1
ATOM 2201 C CA . PRO A 1 279 ? -9.085 37.466 0.511 1.00 48.16 279 PRO A CA 1
ATOM 2202 C C . PRO A 1 279 ? -9.329 38.786 1.244 1.00 48.16 279 PRO A C 1
ATOM 2204 O O . PRO A 1 279 ? -8.671 39.792 0.973 1.00 48.16 279 PRO A O 1
ATOM 2207 N N . ARG A 1 280 ? -10.320 38.786 2.143 1.00 48.94 280 ARG A N 1
ATOM 2208 C CA . ARG A 1 280 ? -10.618 39.914 3.036 1.00 48.94 280 ARG A CA 1
ATOM 2209 C C . ARG A 1 280 ? -9.310 40.517 3.570 1.00 48.94 280 ARG A C 1
ATOM 2211 O O . ARG A 1 280 ? -8.420 39.740 3.925 1.00 48.94 280 ARG A O 1
ATOM 2218 N N . PRO A 1 281 ? -9.200 41.852 3.667 1.00 43.56 281 PRO A N 1
ATOM 2219 C CA . PRO A 1 281 ? -7.992 42.500 4.147 1.00 43.56 281 PRO A CA 1
ATOM 2220 C C . PRO A 1 281 ? -7.756 42.061 5.593 1.00 43.56 281 PRO A C 1
ATOM 2222 O O . PRO A 1 281 ? -8.435 42.513 6.511 1.00 43.56 281 PRO A O 1
ATOM 2225 N N . ARG A 1 282 ? -6.822 41.129 5.795 1.00 46.28 282 ARG A N 1
ATOM 2226 C CA . ARG A 1 282 ? -6.148 41.002 7.080 1.00 46.28 282 ARG A CA 1
ATOM 2227 C C . ARG A 1 282 ? -5.130 42.122 7.122 1.00 46.28 282 ARG A C 1
ATOM 2229 O O . ARG A 1 282 ? -4.336 42.282 6.196 1.00 46.28 282 ARG A O 1
ATOM 2236 N N . GLU A 1 283 ? -5.254 42.925 8.166 1.00 44.34 283 GLU A N 1
ATOM 2237 C CA . GLU A 1 283 ? -4.346 44.004 8.495 1.00 44.34 283 GLU A CA 1
ATOM 2238 C C . GLU A 1 283 ? -2.890 43.574 8.348 1.00 44.34 283 GLU A C 1
ATOM 2240 O O . GLU A 1 283 ? -2.485 42.463 8.691 1.00 44.34 283 GLU A O 1
ATOM 2245 N N . LYS A 1 284 ? -2.143 44.515 7.784 1.00 49.12 284 LYS A N 1
ATOM 2246 C CA . LYS A 1 284 ? -0.715 44.491 7.521 1.00 49.12 284 LYS A CA 1
ATOM 2247 C C . LYS A 1 284 ? 0.054 44.013 8.757 1.00 49.12 284 LYS A C 1
ATOM 2249 O O . LYS A 1 284 ? -0.029 44.641 9.807 1.00 49.12 284 LYS A O 1
ATOM 2254 N N . ALA A 1 285 ? 0.871 42.981 8.587 1.00 43.69 285 ALA A N 1
ATOM 2255 C CA . ALA A 1 285 ? 2.099 42.819 9.355 1.00 43.69 285 ALA A CA 1
ATOM 2256 C C . ALA A 1 285 ? 3.262 42.830 8.348 1.00 43.69 285 ALA A C 1
ATOM 2258 O O . ALA A 1 285 ? 3.098 42.285 7.252 1.00 43.69 285 ALA A O 1
ATOM 2259 N N . PRO A 1 286 ? 4.359 43.537 8.657 1.00 49.97 286 PRO A N 1
ATOM 2260 C CA . PRO A 1 286 ? 5.375 43.910 7.687 1.00 49.97 286 PRO A CA 1
ATOM 2261 C C . PRO A 1 286 ? 6.202 42.707 7.238 1.00 49.97 286 PRO A C 1
ATOM 2263 O O . PRO A 1 286 ? 6.388 41.739 7.974 1.00 49.97 286 PRO A O 1
ATOM 2266 N N . GLU A 1 287 ? 6.680 42.810 6.003 1.00 53.94 287 GLU A N 1
ATOM 2267 C CA . GLU A 1 287 ? 7.750 41.996 5.452 1.00 53.94 287 GLU A CA 1
ATOM 2268 C C . GLU A 1 287 ? 8.987 42.116 6.349 1.00 53.94 287 GLU A C 1
ATOM 2270 O O . GLU A 1 287 ? 9.593 43.182 6.414 1.00 53.94 287 GLU A O 1
ATOM 2275 N N . ASP A 1 288 ? 9.357 41.025 7.018 1.00 43.56 288 ASP A N 1
ATOM 2276 C CA . ASP A 1 288 ? 10.687 40.852 7.596 1.00 43.56 288 ASP A CA 1
ATOM 2277 C C . ASP A 1 288 ? 11.287 39.542 7.072 1.00 43.56 288 ASP A C 1
ATOM 2279 O O . ASP A 1 288 ? 10.874 38.430 7.399 1.00 43.56 288 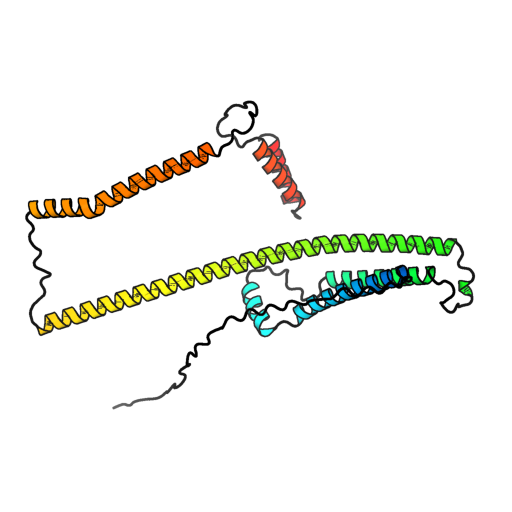ASP A O 1
ATOM 2283 N N . LEU A 1 289 ? 12.214 39.740 6.141 1.00 47.09 289 LEU A N 1
ATOM 2284 C CA . LEU A 1 289 ? 13.428 38.976 5.870 1.00 47.09 289 LEU A CA 1
ATOM 2285 C C . LEU A 1 289 ? 13.626 37.686 6.697 1.00 47.09 289 LEU A C 1
ATOM 2287 O O . LEU A 1 289 ? 13.984 37.732 7.868 1.00 47.09 289 LEU A O 1
ATOM 2291 N N . GLY A 1 290 ? 13.536 36.531 6.030 1.00 48.50 290 GLY A N 1
ATOM 2292 C CA . GLY A 1 290 ? 14.422 35.375 6.253 1.00 48.50 290 GLY A CA 1
ATOM 2293 C C . GLY A 1 290 ? 14.428 34.663 7.615 1.00 48.50 290 GLY A C 1
ATOM 2294 O O . GLY A 1 290 ? 15.253 33.772 7.796 1.00 48.50 290 GLY A O 1
ATOM 2295 N N . GLY A 1 291 ? 13.552 35.009 8.556 1.00 54.72 291 GLY A N 1
ATOM 2296 C CA . GLY A 1 291 ? 13.402 34.296 9.824 1.00 54.72 291 GLY A CA 1
ATOM 2297 C C . GLY A 1 291 ? 12.343 33.203 9.722 1.00 54.72 291 GLY A C 1
ATOM 2298 O O . GLY A 1 291 ? 11.238 33.468 9.251 1.00 54.72 291 GLY A O 1
ATOM 2299 N N . VAL A 1 292 ? 12.663 31.988 10.181 1.00 60.53 292 VAL A N 1
ATOM 2300 C CA . VAL A 1 292 ? 11.666 30.934 10.443 1.00 60.53 292 VAL A CA 1
ATOM 2301 C C . VAL A 1 292 ? 10.539 31.567 11.257 1.00 60.53 292 VAL A C 1
ATOM 2303 O O . VAL A 1 292 ? 10.777 32.127 12.330 1.00 60.53 292 VAL A O 1
ATOM 2306 N N . GLY A 1 293 ? 9.326 31.582 10.705 1.00 72.00 293 GLY A N 1
ATOM 2307 C CA . GLY A 1 293 ? 8.234 32.355 11.284 1.00 72.00 293 GLY A CA 1
ATOM 2308 C C . GLY A 1 293 ? 7.916 31.849 12.690 1.00 72.00 293 GLY A C 1
ATOM 2309 O O . GLY A 1 293 ? 7.969 30.651 12.942 1.00 72.00 293 GLY A O 1
ATOM 2310 N N . ARG A 1 294 ? 7.511 32.726 13.616 1.00 75.62 294 ARG A N 1
ATOM 2311 C CA . ARG A 1 294 ? 7.167 32.333 15.002 1.00 75.62 294 ARG A CA 1
ATOM 2312 C C . ARG A 1 294 ? 6.182 31.155 15.074 1.00 75.62 294 ARG A C 1
ATOM 2314 O O . ARG A 1 294 ? 6.301 30.308 15.941 1.00 75.62 294 ARG A O 1
ATOM 2321 N N . LYS A 1 295 ? 5.274 31.052 14.097 1.00 77.19 295 LYS A N 1
ATOM 2322 C CA . LYS A 1 295 ? 4.339 29.923 13.952 1.00 77.19 295 LYS A CA 1
ATOM 2323 C C . LYS A 1 295 ? 5.005 28.613 13.525 1.00 77.19 295 LYS A C 1
ATOM 2325 O O . LYS A 1 295 ? 4.524 27.550 13.889 1.00 77.19 295 LYS A O 1
ATOM 2330 N N . GLU A 1 296 ? 6.062 28.681 12.723 1.00 79.81 296 GLU A N 1
ATOM 2331 C CA . GLU A 1 296 ? 6.864 27.515 12.343 1.00 79.81 296 GLU A CA 1
ATOM 2332 C C . GLU A 1 296 ? 7.727 27.052 13.520 1.00 79.81 296 GLU A C 1
ATOM 2334 O O . GLU A 1 296 ? 7.824 25.851 13.749 1.00 79.81 296 GLU A O 1
ATOM 2339 N N . LEU A 1 297 ? 8.262 27.983 14.321 1.00 82.25 297 LEU A N 1
ATOM 2340 C CA . LEU A 1 297 ? 8.940 27.658 15.580 1.00 82.25 297 LEU A CA 1
ATOM 2341 C C . LEU A 1 297 ? 7.975 27.029 16.596 1.00 82.25 297 LEU A C 1
ATOM 2343 O O . LEU A 1 297 ? 8.299 25.988 17.156 1.00 82.25 297 LEU A O 1
ATOM 2347 N N . ASP A 1 298 ? 6.767 27.579 16.760 1.00 81.12 298 ASP A N 1
ATOM 2348 C CA . ASP A 1 298 ? 5.718 27.005 17.622 1.00 81.12 298 ASP A CA 1
ATOM 2349 C C . ASP A 1 298 ? 5.279 25.602 17.149 1.00 81.12 298 ASP A C 1
ATOM 2351 O O . ASP A 1 298 ? 4.943 24.727 17.949 1.00 81.12 298 ASP A O 1
ATOM 2355 N N . LEU A 1 299 ? 5.287 25.359 15.833 1.00 86.06 299 LEU A N 1
ATOM 2356 C CA . LEU A 1 299 ? 5.001 24.040 15.274 1.00 86.06 299 LEU A CA 1
ATOM 2357 C C . LEU A 1 299 ? 6.144 23.057 15.560 1.00 86.06 299 LEU A C 1
ATOM 2359 O O . LEU A 1 299 ? 5.883 21.918 15.945 1.00 86.06 299 LEU A O 1
ATOM 2363 N N . MET A 1 300 ? 7.398 23.483 15.393 1.00 84.50 300 MET A N 1
ATOM 2364 C CA . MET A 1 300 ? 8.564 22.650 15.696 1.00 84.50 300 MET A CA 1
ATOM 2365 C C . MET A 1 300 ? 8.616 22.282 17.179 1.00 84.50 300 MET A C 1
ATOM 2367 O O . MET A 1 300 ? 8.796 21.108 17.493 1.00 84.50 300 MET A O 1
ATOM 2371 N N . THR A 1 301 ? 8.377 23.229 18.089 1.00 86.06 301 THR A N 1
ATOM 2372 C CA . THR A 1 301 ? 8.338 22.946 19.533 1.00 86.06 301 THR A CA 1
ATOM 2373 C C . THR A 1 301 ? 7.206 21.9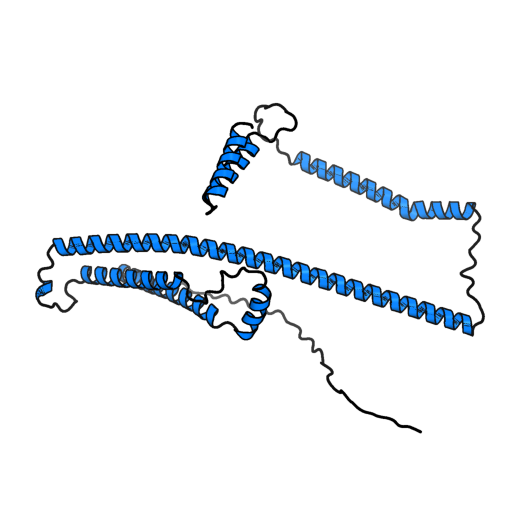81 19.885 1.00 86.06 301 THR A C 1
ATOM 2375 O O . THR A 1 301 ? 7.443 21.005 20.594 1.00 86.06 301 THR A O 1
ATOM 2378 N N . SER A 1 302 ? 6.012 22.153 19.304 1.00 87.12 302 SER A N 1
ATOM 2379 C CA . SER A 1 302 ? 4.891 21.224 19.502 1.00 87.12 302 SER A CA 1
ATOM 2380 C C . SER A 1 302 ? 5.194 19.804 19.004 1.00 87.12 302 SER A C 1
ATOM 2382 O O . SER A 1 302 ? 4.864 18.832 19.686 1.00 87.12 302 SER A O 1
ATOM 2384 N N . ILE A 1 303 ? 5.856 19.665 17.849 1.00 90.31 303 ILE A N 1
ATOM 2385 C CA . ILE A 1 303 ? 6.258 18.358 17.309 1.00 90.31 303 ILE A CA 1
ATOM 2386 C C . ILE A 1 303 ? 7.317 17.703 18.201 1.00 90.31 303 ILE A C 1
ATOM 2388 O O . ILE A 1 303 ? 7.236 16.501 18.440 1.00 90.31 303 ILE A O 1
ATOM 2392 N N . MET A 1 304 ? 8.285 18.466 18.717 1.00 87.81 304 MET A N 1
ATOM 2393 C CA . MET A 1 304 ? 9.330 17.929 19.595 1.00 87.81 304 MET A CA 1
ATOM 2394 C C . MET A 1 304 ? 8.777 17.482 20.951 1.00 87.81 304 MET A C 1
ATOM 2396 O O . MET A 1 304 ? 9.148 16.406 21.418 1.00 87.81 304 MET A O 1
ATOM 2400 N N . SER A 1 305 ? 7.827 18.221 21.534 1.00 86.38 305 SER A N 1
ATOM 2401 C CA . SER A 1 305 ? 7.112 17.785 22.742 1.00 86.38 305 SER A CA 1
ATOM 2402 C C . SER A 1 305 ? 6.286 16.518 22.492 1.00 86.38 305 SER A C 1
ATOM 2404 O O . SER A 1 305 ? 6.379 15.563 23.257 1.00 86.38 305 SER A O 1
ATOM 2406 N N . ALA A 1 306 ? 5.550 16.449 21.378 1.00 88.38 306 ALA A N 1
ATOM 2407 C CA . ALA A 1 306 ? 4.778 15.254 21.022 1.00 88.38 306 ALA A CA 1
ATOM 2408 C C . ALA A 1 306 ? 5.667 14.040 20.680 1.00 88.38 306 ALA A C 1
ATOM 2410 O O . ALA A 1 306 ? 5.254 12.893 20.857 1.00 88.38 306 ALA A O 1
ATOM 2411 N N . ALA A 1 307 ? 6.877 14.277 20.164 1.00 87.19 307 ALA A N 1
ATOM 2412 C CA . ALA A 1 307 ? 7.864 13.234 19.909 1.00 87.19 307 ALA A CA 1
ATOM 2413 C C . ALA A 1 307 ? 8.495 12.725 21.213 1.00 87.19 307 ALA A C 1
ATOM 2415 O O . ALA A 1 307 ? 8.645 11.515 21.359 1.00 87.19 307 ALA A O 1
ATOM 2416 N N . SER A 1 308 ? 8.796 13.613 22.167 1.00 89.31 308 SER A N 1
ATOM 2417 C CA . SER A 1 308 ? 9.297 13.248 23.501 1.00 89.31 308 SER A CA 1
ATOM 2418 C C . SER A 1 308 ? 8.343 12.292 24.226 1.00 89.31 308 SER A C 1
ATOM 2420 O O . SER A 1 308 ? 8.793 11.263 24.722 1.00 89.31 308 SER A O 1
ATOM 2422 N N . GLU A 1 309 ? 7.028 12.536 24.186 1.00 85.31 309 GLU A N 1
ATOM 2423 C CA . GLU A 1 309 ? 6.030 11.661 24.830 1.00 85.31 309 GLU A CA 1
ATOM 2424 C C . GLU A 1 309 ? 5.983 10.233 24.256 1.00 85.31 309 GLU A C 1
ATOM 2426 O O . GLU A 1 309 ? 5.506 9.309 24.916 1.00 85.31 309 GLU A O 1
ATOM 2431 N N . LYS A 1 310 ? 6.459 10.033 23.021 1.00 85.88 310 LYS A N 1
ATOM 2432 C CA . LYS A 1 310 ? 6.430 8.734 22.327 1.00 85.88 310 LYS A CA 1
ATOM 2433 C C . LYS A 1 310 ? 7.749 7.969 22.398 1.00 85.88 310 LYS A C 1
ATOM 2435 O O . LYS A 1 310 ? 7.788 6.807 21.992 1.00 85.88 310 LYS A O 1
ATOM 2440 N N . VAL A 1 311 ? 8.824 8.595 22.871 1.00 87.75 311 VAL A N 1
ATOM 2441 C CA . VAL A 1 311 ? 10.141 7.962 22.975 1.00 87.75 311 VAL A CA 1
ATOM 2442 C C . VAL A 1 311 ? 10.259 7.279 24.337 1.00 87.75 311 VAL A C 1
ATOM 2444 O O . VAL A 1 311 ? 10.176 7.913 25.379 1.00 87.75 311 VAL A O 1
ATOM 2447 N N . SER A 1 312 ? 10.461 5.959 24.329 1.00 78.94 312 SER A N 1
ATOM 2448 C CA . SER A 1 312 ? 10.587 5.142 25.547 1.00 78.94 312 SER A CA 1
ATOM 2449 C C . SER A 1 312 ? 11.934 5.291 26.265 1.00 78.94 312 SER A C 1
ATOM 2451 O O . SER A 1 312 ? 12.089 4.808 27.384 1.00 78.94 312 SER A O 1
ATOM 2453 N N . ASP A 1 313 ? 12.921 5.906 25.612 1.00 88.75 313 ASP A N 1
ATOM 2454 C CA . ASP A 1 313 ? 14.234 6.197 26.183 1.00 88.75 313 ASP A CA 1
ATOM 2455 C C . ASP A 1 313 ? 14.203 7.561 26.886 1.00 88.75 313 ASP A C 1
ATOM 2457 O O . ASP A 1 313 ? 14.053 8.605 26.243 1.00 88.75 313 ASP A O 1
ATOM 2461 N N . SER A 1 314 ? 14.351 7.551 28.213 1.00 84.00 314 SER A N 1
ATOM 2462 C CA . SER A 1 314 ? 14.290 8.760 29.040 1.00 84.00 314 SER A CA 1
ATOM 2463 C C . SER A 1 314 ? 15.360 9.778 28.653 1.00 84.00 314 SER A C 1
ATOM 2465 O O . SER A 1 314 ? 15.093 10.972 28.645 1.00 84.00 314 SER A O 1
ATOM 2467 N N . THR A 1 315 ? 16.549 9.318 28.251 1.00 89.56 315 THR A N 1
ATOM 2468 C CA . THR A 1 315 ? 17.658 10.214 27.893 1.00 89.56 315 THR A CA 1
ATOM 2469 C C . THR A 1 315 ? 17.383 10.982 26.604 1.00 89.56 315 THR A C 1
ATOM 2471 O O . THR A 1 315 ? 17.723 12.157 26.481 1.00 89.56 315 THR A O 1
ATOM 2474 N N . MET A 1 316 ? 16.721 10.339 25.644 1.00 84.81 316 MET A N 1
ATOM 2475 C CA . MET A 1 316 ? 16.368 10.949 24.368 1.00 84.81 316 MET A CA 1
ATOM 2476 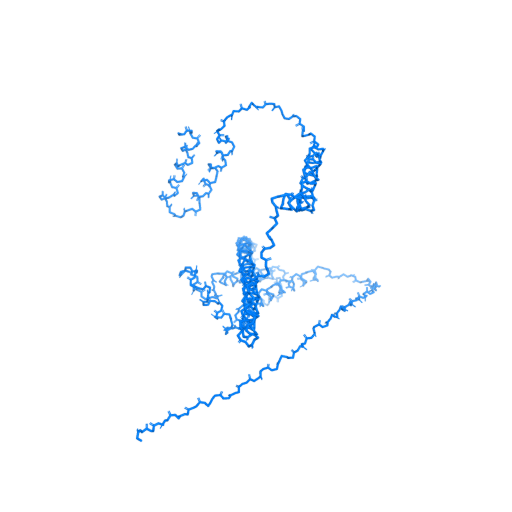C C . MET A 1 316 ? 15.123 11.834 24.487 1.00 84.81 316 MET A C 1
ATOM 2478 O O . MET A 1 316 ? 15.058 12.875 23.834 1.00 84.81 316 MET A O 1
ATOM 2482 N N . SER A 1 317 ? 14.173 11.467 25.353 1.00 89.62 317 SER A N 1
ATOM 2483 C CA . SER A 1 317 ? 13.048 12.335 25.716 1.00 89.62 317 SER A CA 1
ATOM 2484 C C . SER A 1 317 ? 13.534 13.647 26.343 1.00 89.62 317 SER A C 1
ATOM 2486 O O . SER A 1 317 ? 13.110 14.713 25.900 1.00 89.62 317 SER A O 1
ATOM 2488 N N . ASP A 1 318 ? 14.473 13.579 27.294 1.00 88.88 318 ASP A N 1
ATOM 2489 C CA . ASP A 1 318 ? 15.034 14.758 27.970 1.00 88.88 318 ASP A CA 1
ATOM 2490 C C . ASP A 1 318 ? 15.814 15.674 27.009 1.00 88.88 318 ASP A C 1
ATOM 2492 O O . ASP A 1 318 ? 15.752 16.898 27.106 1.00 88.88 318 ASP A O 1
ATOM 2496 N N . LEU A 1 319 ? 16.518 15.104 26.025 1.00 90.62 319 LEU A N 1
ATOM 2497 C CA . LEU A 1 319 ? 17.192 15.894 24.989 1.00 90.62 319 LEU A CA 1
ATOM 2498 C C . LEU A 1 319 ? 16.196 16.586 24.047 1.00 90.62 319 LEU A C 1
ATOM 2500 O O . LEU A 1 319 ? 16.424 17.723 23.639 1.00 90.62 319 LEU A O 1
ATOM 2504 N N . LEU A 1 320 ? 15.087 15.931 23.694 1.00 88.50 320 LEU A N 1
ATOM 2505 C CA . LEU A 1 320 ? 14.065 16.508 22.814 1.00 88.50 320 LEU A CA 1
ATOM 2506 C C . LEU A 1 320 ? 13.289 17.641 23.492 1.00 88.50 320 LEU A C 1
ATOM 2508 O O . LEU A 1 320 ? 13.012 18.652 22.841 1.00 88.50 320 LEU A O 1
ATOM 2512 N N . THR A 1 321 ? 12.981 17.512 24.784 1.00 88.31 321 THR A N 1
ATOM 2513 C CA . THR A 1 321 ? 12.386 18.602 25.569 1.00 88.31 321 THR A CA 1
ATOM 2514 C C . THR A 1 321 ? 13.363 19.761 25.723 1.00 88.31 321 THR A C 1
ATOM 2516 O O . THR A 1 321 ? 12.981 20.899 25.465 1.00 88.31 321 THR A O 1
ATOM 2519 N N . GLN A 1 322 ? 14.641 19.489 26.010 1.00 90.00 322 GLN A N 1
ATOM 2520 C CA . GLN A 1 322 ? 15.669 20.526 26.124 1.00 90.00 322 GLN A CA 1
ATOM 2521 C C . GLN A 1 322 ? 15.889 21.292 24.808 1.00 90.00 322 GLN A C 1
ATOM 2523 O O . GLN A 1 322 ? 16.044 22.514 24.819 1.00 90.00 322 GLN A O 1
ATOM 2528 N N . VAL A 1 323 ? 15.867 20.609 23.657 1.00 89.38 323 VAL A N 1
ATOM 2529 C CA . VAL A 1 323 ? 15.959 21.278 22.348 1.00 89.38 323 VAL A CA 1
ATOM 2530 C C . VAL A 1 323 ? 14.685 22.075 22.045 1.00 89.38 323 VAL A C 1
ATOM 2532 O O . VAL A 1 323 ? 14.784 23.199 21.558 1.00 89.38 323 VAL A O 1
ATOM 2535 N N . GLY A 1 324 ? 13.500 21.559 22.387 1.00 88.50 324 GLY A N 1
ATOM 2536 C CA . GLY A 1 324 ? 12.242 22.305 22.272 1.00 88.50 324 GLY A CA 1
ATOM 2537 C C . GLY A 1 324 ? 12.235 23.588 23.114 1.00 88.50 324 GLY A C 1
ATOM 2538 O O . GLY A 1 324 ? 11.852 24.651 22.625 1.00 88.50 324 GLY A O 1
ATOM 2539 N N . GLU A 1 325 ? 12.734 23.523 24.349 1.00 88.56 325 GLU A N 1
ATOM 2540 C CA . GLU A 1 325 ? 12.892 24.687 25.228 1.00 88.56 325 GLU A CA 1
ATOM 2541 C C . GLU A 1 325 ? 13.944 25.672 24.701 1.00 88.56 325 GLU A C 1
ATOM 2543 O O . GLU A 1 325 ? 13.708 26.882 24.709 1.00 88.56 325 GLU A O 1
ATOM 2548 N N . SER A 1 326 ? 15.072 25.181 24.174 1.00 88.44 326 SER A N 1
ATOM 2549 C CA . SER A 1 326 ? 16.108 26.016 23.545 1.00 88.44 326 SER A CA 1
ATOM 2550 C C . SER A 1 326 ? 15.586 26.759 22.310 1.00 88.44 326 SER A C 1
ATOM 2552 O O . SER A 1 326 ? 15.911 27.925 22.110 1.00 88.44 326 SER A O 1
ATOM 2554 N N . ILE A 1 327 ? 14.747 26.117 21.492 1.00 85.44 327 ILE A N 1
ATOM 2555 C CA . ILE A 1 327 ? 14.108 26.748 20.328 1.00 85.44 327 ILE A CA 1
ATOM 2556 C C . ILE A 1 327 ? 13.049 27.767 20.780 1.00 85.44 327 ILE A C 1
ATOM 2558 O O . ILE A 1 327 ? 12.983 28.870 20.238 1.00 85.44 327 ILE A O 1
ATOM 2562 N N . SER A 1 328 ? 12.250 27.442 21.804 1.00 85.12 328 SER A N 1
ATOM 2563 C CA . SER A 1 328 ? 11.212 28.341 22.334 1.00 85.12 328 SER A CA 1
ATOM 2564 C C . SER A 1 328 ? 11.778 29.580 23.036 1.00 85.12 328 SER A C 1
ATOM 2566 O O . SER A 1 328 ? 11.123 30.624 23.054 1.00 85.12 328 SER A O 1
ATOM 2568 N N . SER A 1 329 ? 12.956 29.464 23.650 1.00 84.88 329 SER A N 1
ATOM 2569 C CA . SER A 1 329 ? 13.659 30.563 24.325 1.00 84.88 329 SER A CA 1
ATOM 2570 C C . SER A 1 329 ? 14.482 31.434 23.371 1.00 84.88 329 SER A C 1
ATOM 2572 O O . SER A 1 329 ? 15.002 32.463 23.797 1.00 84.88 329 SER A O 1
ATOM 2574 N N . GLY A 1 330 ? 14.528 31.077 22.082 1.00 75.56 330 GLY A N 1
ATOM 2575 C CA . GLY A 1 330 ? 15.231 31.837 21.051 1.00 75.56 330 GLY A CA 1
ATOM 2576 C C . GLY A 1 330 ? 16.750 31.694 21.121 1.00 75.56 330 GLY A C 1
ATOM 2577 O O . GLY A 1 330 ? 17.433 32.706 20.984 1.00 75.56 330 GLY A O 1
ATOM 2578 N N . GLY A 1 331 ? 17.233 30.472 21.394 1.00 52.81 331 GLY A N 1
ATOM 2579 C CA . GLY A 1 331 ? 18.652 30.127 21.557 1.00 52.81 331 GLY A CA 1
ATOM 2580 C C . GLY A 1 331 ? 19.600 30.654 20.487 1.00 52.81 331 GLY A C 1
ATOM 2581 O O . GLY A 1 331 ? 19.175 30.828 19.323 1.00 52.81 331 GLY A O 1
#

pLDDT: mean 71.56, std 19.29, range [33.72, 98.31]

Secondary structure (DSSP, 8-state):
-------------------------------------------HHHHHHHHHHHHHHHHHHHHHHHHHHHHSS-HHHHHHHHHHHHTTS-TT----S--HHHHHHHHHHHHHHHHHHHHHHHH-TTTS---GGGGG--HHHHHHHHHHHHHHHHHHHHHHHHHHHHHHHHHHHHHHHHHHHHHHHHHHHHHHHHHHHHHHHHHHHHHHHHHHHHHHHHHHHH-----SS------HHHHHHHHHHHIIIIIHHHHHHHHHHHHHHHHHHHHHHHS-PPP---------TTPPPHHHHHHHHHHHHHHHTT---HHHHHHHHHHHHHHHTT-

Sequence (331 aa):
PAKAAGGAGGGGRARALTSDTFDSAASSATVSCGLGHGATQPSSAVDAKRGQVEWQNRVLSHLRRLYDTREGGDEAAATTLALALTERSGPNSASGGGGPFREQLDLSEFVLRRITHAVNVLQDPQKHDRPMVLREYTEEMVQEVCKDLKQWLEQLATLLSLYHVHILDQEAEKRQVAARLHDLQSKFDQHEKERKDAMLRHTRLEERWKEDRMQRRAEALLGIKNQGEDAKIYSQRDVDEMMKEWEKERVDPLLEELKELKLARDEMLSKLQGDKKPPRPREKAPEDLGGVGRKELDLMTSIMSAASEKVSDSTMSDLLTQVGESISSGG

Organism: Polarella glacialis (NCBI:txid89957)